Protein AF-A0A0G0IJ28-F1 (afdb_monomer_lite)

Structure (mmCIF, N/CA/C/O backbone):
data_AF-A0A0G0IJ28-F1
#
_entry.id   AF-A0A0G0IJ28-F1
#
loop_
_atom_site.group_PDB
_atom_site.id
_atom_site.type_symbol
_atom_site.label_atom_id
_atom_site.label_alt_id
_atom_site.label_comp_id
_atom_site.label_asym_id
_atom_site.label_entity_id
_atom_site.label_seq_id
_atom_site.pdbx_PDB_ins_code
_atom_site.Cartn_x
_atom_site.Cartn_y
_atom_site.Cartn_z
_atom_site.occupancy
_atom_site.B_iso_or_equiv
_atom_site.auth_seq_id
_atom_site.auth_comp_id
_atom_site.auth_asym_id
_atom_site.auth_atom_id
_atom_site.pdbx_PDB_model_num
ATOM 1 N N . MET A 1 1 ? 26.968 8.256 -12.797 1.00 42.00 1 MET A N 1
ATOM 2 C CA . MET A 1 1 ? 26.186 7.180 -12.140 1.00 42.00 1 MET A CA 1
ATOM 3 C C . MET A 1 1 ? 26.861 5.868 -12.487 1.00 42.00 1 MET A C 1
ATOM 5 O O . MET A 1 1 ? 27.286 5.747 -13.625 1.00 42.00 1 MET A O 1
ATOM 9 N N . ALA A 1 2 ? 26.999 4.928 -11.550 1.00 48.97 2 ALA A N 1
ATOM 10 C CA . ALA A 1 2 ? 27.449 3.584 -11.913 1.00 48.97 2 ALA A CA 1
ATOM 11 C C . ALA A 1 2 ? 26.440 2.980 -12.904 1.00 48.97 2 ALA A C 1
ATOM 13 O O . ALA A 1 2 ? 25.233 3.047 -12.646 1.00 48.97 2 ALA A O 1
ATOM 14 N N . LEU A 1 3 ? 26.926 2.461 -14.034 1.00 60.59 3 LEU A N 1
ATOM 15 C CA . LEU A 1 3 ? 26.100 1.714 -14.980 1.00 60.59 3 LEU A CA 1
ATOM 16 C C . LEU A 1 3 ? 25.483 0.520 -14.246 1.00 60.59 3 LEU A C 1
ATOM 18 O O . LEU A 1 3 ? 26.135 -0.127 -13.424 1.00 60.59 3 LEU A O 1
ATOM 22 N N . LYS A 1 4 ? 24.199 0.266 -14.492 1.00 85.31 4 LYS A N 1
ATOM 23 C CA . LYS A 1 4 ? 23.537 -0.932 -13.969 1.00 85.31 4 LYS A CA 1
ATOM 24 C C . LYS A 1 4 ? 23.921 -2.092 -14.870 1.00 85.31 4 LYS A C 1
ATOM 26 O O . LYS A 1 4 ? 23.782 -1.959 -16.077 1.00 85.31 4 LYS A O 1
ATOM 31 N N . THR A 1 5 ? 24.347 -3.209 -14.299 1.00 88.94 5 THR A N 1
ATOM 32 C CA . THR A 1 5 ? 24.741 -4.377 -15.090 1.00 88.94 5 THR A CA 1
ATOM 33 C C . THR A 1 5 ? 23.614 -5.407 -15.129 1.00 88.94 5 THR A C 1
ATOM 35 O O . THR A 1 5 ? 23.070 -5.763 -14.080 1.00 88.94 5 THR A O 1
ATOM 38 N N . ILE A 1 6 ? 23.262 -5.874 -16.328 1.00 90.56 6 ILE A N 1
ATOM 39 C CA . ILE A 1 6 ? 22.474 -7.091 -16.551 1.00 90.56 6 ILE A CA 1
ATOM 40 C C . ILE A 1 6 ? 23.412 -8.145 -17.128 1.00 90.56 6 ILE A C 1
ATOM 42 O O . ILE A 1 6 ? 24.113 -7.885 -18.103 1.00 90.56 6 ILE A O 1
ATOM 46 N N . TYR A 1 7 ? 23.399 -9.334 -16.541 1.00 89.19 7 TYR A N 1
ATOM 47 C CA . TYR A 1 7 ? 24.137 -10.475 -17.062 1.00 89.19 7 TYR A CA 1
ATOM 48 C C . TYR A 1 7 ? 23.231 -11.306 -17.965 1.00 89.19 7 TYR A C 1
ATOM 50 O O . TYR A 1 7 ? 22.047 -11.466 -17.674 1.00 89.19 7 TYR A O 1
ATOM 58 N N . VAL A 1 8 ? 23.769 -11.804 -19.067 1.00 87.62 8 VAL A N 1
ATOM 59 C CA . VAL A 1 8 ? 23.027 -12.573 -20.065 1.00 87.62 8 VAL A CA 1
ATOM 60 C C . VAL A 1 8 ? 23.712 -13.920 -20.207 1.00 87.62 8 VAL A C 1
ATOM 62 O O . VAL A 1 8 ? 24.860 -13.969 -20.644 1.00 87.62 8 VAL A O 1
ATOM 65 N N . PHE A 1 9 ? 23.016 -14.983 -19.817 1.00 82.62 9 PHE A N 1
ATOM 66 C CA . PHE A 1 9 ? 23.394 -16.342 -20.185 1.00 82.62 9 PHE A CA 1
ATOM 67 C C . PHE A 1 9 ? 22.660 -16.704 -21.466 1.00 82.62 9 PHE A C 1
ATOM 69 O O . PHE A 1 9 ? 21.524 -16.277 -21.694 1.00 82.62 9 PHE A O 1
ATOM 76 N N . GLY A 1 10 ? 23.357 -17.421 -22.328 1.00 72.88 10 GLY A N 1
ATOM 77 C CA . GLY A 1 10 ? 22.813 -17.907 -23.577 1.00 72.88 10 GLY A CA 1
ATOM 78 C C . GLY A 1 10 ? 23.929 -18.394 -24.481 1.00 72.88 10 GLY A C 1
ATOM 79 O O . GLY A 1 10 ? 25.006 -17.799 -24.538 1.00 72.88 10 GLY A O 1
ATOM 80 N N . ASN A 1 11 ? 23.657 -19.462 -25.208 1.00 73.44 11 ASN A N 1
ATOM 81 C CA . ASN A 1 11 ? 24.581 -20.064 -26.146 1.00 73.44 11 ASN A CA 1
ATOM 82 C C . ASN A 1 11 ? 24.128 -19.782 -27.586 1.00 73.44 11 ASN A C 1
ATOM 84 O O . ASN A 1 11 ? 23.070 -20.242 -28.018 1.00 73.44 11 ASN A O 1
ATOM 88 N N . SER A 1 12 ? 24.935 -19.038 -28.352 1.00 74.00 12 SER A N 1
ATOM 89 C CA . SER A 1 12 ? 24.649 -18.735 -29.763 1.00 74.00 12 SER A CA 1
ATOM 90 C C . SER A 1 12 ? 24.535 -19.982 -30.639 1.00 74.00 12 SER A C 1
ATOM 92 O O . SER A 1 12 ? 23.817 -19.950 -31.640 1.00 74.00 12 SER A O 1
ATOM 94 N N . ASP A 1 13 ? 25.206 -21.062 -30.245 1.00 71.44 13 ASP A N 1
ATOM 95 C CA . ASP A 1 13 ? 25.362 -22.283 -31.032 1.00 71.44 13 ASP A CA 1
ATOM 96 C C . ASP A 1 13 ? 24.240 -23.298 -30.754 1.00 71.44 13 ASP A C 1
ATOM 98 O O . ASP A 1 13 ? 24.067 -24.263 -31.500 1.00 71.44 13 ASP A O 1
ATOM 102 N N . LEU A 1 14 ? 23.435 -23.071 -29.709 1.00 73.94 14 LEU A N 1
ATOM 103 C CA . LEU A 1 14 ? 22.278 -23.894 -29.364 1.00 73.94 14 LEU A CA 1
ATOM 104 C C . LEU A 1 14 ? 20.987 -23.144 -29.675 1.00 73.94 14 LEU A C 1
ATOM 106 O O . LEU A 1 14 ? 20.652 -22.160 -29.025 1.00 73.94 14 LEU A O 1
ATOM 110 N N . GLU A 1 15 ? 20.201 -23.643 -30.630 1.00 71.44 15 GLU A N 1
ATOM 111 C CA . GLU A 1 15 ? 18.958 -22.982 -31.052 1.00 71.44 15 GLU A CA 1
ATOM 112 C C . GLU A 1 15 ? 18.015 -22.703 -29.870 1.00 71.44 15 GLU A C 1
ATOM 114 O O . GLU A 1 15 ? 17.499 -21.589 -29.744 1.00 71.44 15 GLU A O 1
ATOM 119 N N . ILE A 1 16 ? 17.900 -23.672 -28.957 1.00 74.19 16 ILE A N 1
ATOM 120 C CA . ILE A 1 16 ? 17.076 -23.595 -27.746 1.00 74.19 16 ILE A CA 1
ATOM 121 C C . ILE A 1 16 ? 17.511 -22.501 -26.763 1.00 74.19 16 ILE A C 1
ATOM 123 O O . ILE A 1 16 ? 16.652 -22.024 -26.032 1.00 74.19 16 ILE A O 1
ATOM 127 N N . ASP A 1 17 ? 18.783 -22.088 -26.775 1.00 77.06 17 ASP A N 1
ATOM 128 C CA . ASP A 1 17 ? 19.388 -21.150 -25.814 1.00 77.06 17 ASP A CA 1
ATOM 129 C C . ASP A 1 17 ? 19.983 -19.883 -26.479 1.00 77.06 17 ASP A C 1
ATOM 131 O O . ASP A 1 17 ? 20.529 -18.983 -25.846 1.00 77.06 17 ASP A O 1
ATOM 135 N N . SER A 1 18 ? 19.823 -19.760 -27.795 1.00 82.44 18 SER A N 1
ATOM 136 C CA . SER A 1 18 ? 20.362 -18.646 -28.584 1.00 82.44 18 SER A CA 1
ATOM 137 C C . SER A 1 18 ? 19.581 -17.337 -28.430 1.00 82.44 18 SER A C 1
ATOM 139 O O . SER A 1 18 ? 20.061 -16.269 -28.822 1.00 82.44 18 SER A O 1
ATOM 141 N N . LEU A 1 19 ? 18.356 -17.389 -27.895 1.00 83.94 19 LEU A N 1
ATOM 142 C CA . LEU A 1 19 ? 17.432 -16.255 -27.892 1.00 83.94 19 LEU A CA 1
ATOM 143 C C . LEU A 1 19 ? 17.903 -15.060 -27.035 1.00 83.94 19 LEU A C 1
ATOM 145 O O . LEU A 1 19 ? 17.846 -13.947 -27.562 1.00 83.94 19 LEU A O 1
ATOM 149 N N . PRO A 1 20 ? 18.403 -15.227 -25.789 1.00 85.19 20 PRO A N 1
ATOM 150 C CA . PRO A 1 20 ? 18.999 -14.135 -25.011 1.00 85.19 20 PRO A CA 1
ATOM 151 C C . PRO A 1 20 ? 20.119 -13.388 -25.751 1.00 85.19 20 PRO A C 1
ATOM 153 O O . PRO A 1 20 ? 20.202 -12.161 -25.673 1.00 85.19 20 PRO A O 1
ATOM 156 N N . ILE A 1 21 ? 20.950 -14.115 -26.506 1.00 86.38 21 ILE A N 1
ATOM 157 C CA . ILE A 1 21 ? 22.059 -13.549 -27.285 1.00 86.38 21 ILE A CA 1
ATOM 158 C C . ILE A 1 21 ? 21.541 -12.827 -28.534 1.00 86.38 21 ILE A C 1
ATOM 160 O O . ILE A 1 21 ? 21.983 -11.717 -28.826 1.00 86.38 21 ILE A O 1
ATOM 164 N N . LYS A 1 22 ? 20.557 -13.402 -29.238 1.00 86.44 22 LYS A N 1
ATOM 165 C CA . LYS A 1 22 ? 19.960 -12.811 -30.451 1.00 86.44 22 LYS A CA 1
ATOM 166 C C . LYS A 1 22 ? 19.312 -11.450 -30.198 1.00 86.44 22 LYS A C 1
ATOM 168 O O . LYS A 1 22 ? 19.507 -10.533 -30.987 1.00 86.44 22 LYS A O 1
ATOM 173 N N . ILE A 1 23 ? 18.593 -11.287 -29.086 1.00 87.31 23 ILE A N 1
ATOM 174 C CA . ILE A 1 23 ? 17.909 -10.022 -28.746 1.00 87.31 23 ILE A CA 1
ATOM 175 C C . ILE A 1 23 ? 18.836 -8.959 -28.142 1.00 87.31 23 ILE A C 1
ATOM 177 O O . ILE A 1 23 ? 18.430 -7.808 -27.952 1.00 87.31 23 ILE A O 1
ATOM 181 N N . LEU A 1 24 ? 20.068 -9.335 -27.796 1.00 88.31 24 LEU A N 1
ATOM 182 C CA . LEU A 1 24 ? 21.008 -8.486 -27.075 1.00 88.31 24 LEU A CA 1
ATOM 183 C C . LEU A 1 24 ? 21.348 -7.169 -27.795 1.00 88.31 24 LEU A C 1
ATOM 185 O O . LEU A 1 24 ? 21.373 -6.136 -27.118 1.00 88.31 24 LEU A O 1
ATOM 189 N N . PRO A 1 25 ? 21.580 -7.135 -29.126 1.00 88.88 25 PRO A N 1
ATOM 190 C CA . PRO A 1 25 ? 21.842 -5.885 -29.837 1.00 88.88 25 PRO A CA 1
ATOM 191 C C . PRO A 1 25 ? 20.692 -4.886 -29.675 1.00 88.88 25 PRO A C 1
ATOM 193 O O . PRO A 1 25 ? 20.922 -3.722 -29.347 1.00 88.88 25 PRO A O 1
ATOM 196 N N . ASN A 1 26 ? 19.449 -5.356 -29.805 1.00 88.44 26 ASN A N 1
ATOM 197 C CA . ASN A 1 26 ? 18.254 -4.531 -29.658 1.00 88.44 26 ASN A CA 1
ATOM 198 C C . ASN A 1 26 ? 18.087 -4.023 -28.221 1.00 88.44 26 ASN A C 1
ATOM 200 O O . ASN A 1 26 ? 17.770 -2.851 -28.022 1.00 88.44 26 ASN A O 1
ATOM 204 N N . LEU A 1 27 ? 18.340 -4.867 -27.215 1.00 87.31 27 LEU A N 1
ATOM 205 C CA . LEU A 1 27 ? 18.304 -4.450 -25.809 1.00 87.31 27 LEU A CA 1
ATOM 206 C C . LEU A 1 27 ? 19.359 -3.378 -25.501 1.00 87.31 27 LEU A C 1
ATOM 208 O O . LEU A 1 27 ? 19.044 -2.399 -24.828 1.00 87.31 27 LEU A O 1
ATOM 212 N N . ARG A 1 28 ? 20.577 -3.511 -26.040 1.00 89.94 28 ARG A N 1
ATOM 213 C CA . ARG A 1 28 ? 21.637 -2.495 -25.905 1.00 89.94 28 ARG A CA 1
ATOM 214 C C . ARG A 1 28 ? 21.254 -1.165 -26.554 1.00 89.94 28 ARG A C 1
ATOM 216 O O . ARG A 1 28 ? 21.589 -0.115 -26.019 1.00 89.94 28 ARG A O 1
ATOM 223 N N . THR A 1 29 ? 20.537 -1.194 -27.680 1.00 86.19 29 THR A N 1
ATOM 224 C CA . THR A 1 29 ? 20.003 0.027 -28.309 1.00 86.19 29 THR A CA 1
ATOM 225 C C . THR A 1 29 ? 18.904 0.675 -27.464 1.00 86.19 29 THR A C 1
ATOM 227 O O . THR A 1 29 ? 18.875 1.896 -27.337 1.00 86.19 29 THR A O 1
ATOM 230 N N . LEU A 1 30 ? 18.003 -0.124 -26.883 1.00 84.69 30 LEU A N 1
ATOM 231 C CA . LEU A 1 30 ? 16.873 0.374 -26.090 1.00 84.69 30 LEU A CA 1
ATOM 232 C C . LEU A 1 30 ? 17.284 0.915 -24.713 1.00 84.69 30 LEU A C 1
ATOM 234 O O . LEU A 1 30 ? 16.625 1.817 -24.202 1.00 84.69 30 LEU A O 1
ATOM 238 N N . PHE A 1 31 ? 18.351 0.376 -24.122 1.00 86.12 31 PHE A N 1
ATOM 239 C CA . PHE A 1 31 ? 18.789 0.687 -22.762 1.00 86.12 31 PHE A CA 1
ATOM 240 C C . PHE A 1 31 ? 20.272 1.072 -22.726 1.00 86.12 31 PHE A C 1
ATOM 242 O O . PHE A 1 31 ? 21.118 0.312 -22.252 1.00 86.12 31 PHE A O 1
ATOM 249 N N . SER A 1 32 ? 20.595 2.268 -23.218 1.00 84.44 32 SER A N 1
ATOM 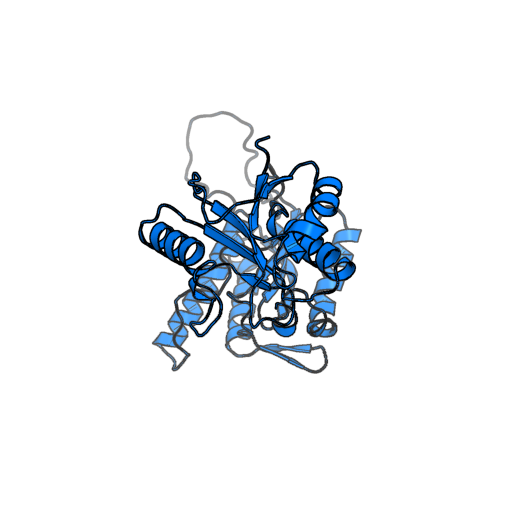250 C CA . SER A 1 32 ? 21.976 2.770 -23.293 1.00 84.44 32 SER A CA 1
ATOM 251 C C . SER A 1 32 ? 22.618 3.032 -21.923 1.00 84.44 32 SER A C 1
ATOM 253 O O . SER A 1 32 ? 23.838 3.139 -21.810 1.00 84.44 32 SER A O 1
ATOM 255 N N . GLU A 1 33 ? 21.812 3.114 -20.864 1.00 84.69 33 GLU A N 1
ATOM 256 C CA . GLU A 1 33 ? 22.242 3.282 -19.477 1.00 84.69 33 GLU A CA 1
ATOM 257 C C . GLU A 1 33 ? 22.491 1.960 -18.724 1.00 84.69 33 GLU A C 1
ATOM 259 O O . GLU A 1 33 ? 22.879 1.981 -17.547 1.00 84.69 33 GLU A O 1
ATOM 264 N N . ILE A 1 34 ? 22.234 0.818 -19.371 1.00 88.62 34 ILE A N 1
ATOM 265 C CA . ILE A 1 34 ? 22.440 -0.525 -18.824 1.00 88.62 34 ILE A CA 1
ATOM 266 C C . ILE A 1 34 ? 23.610 -1.189 -19.550 1.00 88.62 34 ILE A C 1
ATOM 268 O O . ILE A 1 34 ? 23.652 -1.281 -20.773 1.00 88.62 34 ILE A O 1
ATOM 272 N N . ASP A 1 35 ? 24.549 -1.698 -18.766 1.00 90.56 35 ASP A N 1
ATOM 273 C CA . ASP A 1 35 ? 25.656 -2.513 -19.242 1.00 90.56 35 ASP A CA 1
ATOM 274 C C . ASP A 1 35 ? 25.212 -3.982 -19.322 1.00 90.56 35 ASP A C 1
ATOM 276 O O . ASP A 1 35 ? 24.952 -4.613 -18.295 1.00 90.56 35 ASP A O 1
ATOM 280 N N . PHE A 1 36 ? 25.083 -4.527 -20.533 1.00 90.00 36 PHE A N 1
ATOM 281 C CA . PHE A 1 36 ? 24.752 -5.941 -20.722 1.00 90.00 36 PHE A CA 1
ATOM 282 C C . PHE A 1 36 ? 26.012 -6.775 -20.948 1.00 90.00 36 PHE A C 1
ATOM 284 O O . PHE A 1 36 ? 26.642 -6.677 -22.011 1.00 90.00 36 PHE A O 1
ATOM 291 N N . LYS A 1 37 ? 26.321 -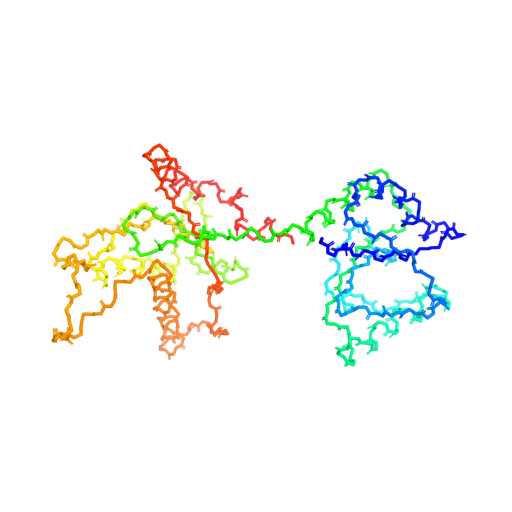7.648 -19.987 1.00 88.62 37 LYS A N 1
ATOM 292 C CA . LYS A 1 37 ? 27.464 -8.565 -20.035 1.00 88.62 37 LYS A CA 1
ATOM 293 C C . LYS A 1 37 ? 27.002 -9.976 -20.361 1.00 88.62 37 LYS A C 1
ATOM 295 O O . LYS A 1 37 ? 26.214 -10.545 -19.613 1.00 88.62 37 LYS A O 1
ATOM 300 N N . VAL A 1 38 ? 27.499 -10.527 -21.462 1.00 85.06 38 VAL A N 1
ATOM 301 C CA . VAL A 1 38 ? 27.342 -11.958 -21.746 1.00 85.06 38 VAL A CA 1
ATOM 302 C C . VAL A 1 38 ? 28.268 -12.714 -20.804 1.00 85.06 38 VAL A C 1
ATOM 304 O O . VAL A 1 38 ? 29.405 -12.284 -20.612 1.00 85.06 38 VAL A O 1
ATOM 307 N N . LEU A 1 39 ? 27.768 -13.777 -20.183 1.00 75.94 39 LEU A N 1
ATOM 308 C CA . LEU A 1 39 ? 28.575 -14.667 -19.359 1.00 75.94 39 LEU A CA 1
ATOM 309 C C . LEU A 1 39 ? 28.705 -16.014 -20.049 1.00 75.94 39 LEU A C 1
ATOM 311 O O . LEU A 1 39 ? 27.697 -16.632 -20.390 1.00 75.94 39 LEU A O 1
ATOM 315 N N . ASP A 1 40 ? 29.945 -16.468 -20.186 1.00 67.50 40 ASP A N 1
ATOM 316 C CA . ASP A 1 40 ? 30.235 -17.866 -20.457 1.00 67.50 40 ASP A CA 1
ATOM 317 C C . ASP A 1 40 ? 30.246 -18.622 -19.113 1.00 67.50 40 ASP A C 1
ATOM 319 O O . ASP A 1 40 ? 30.977 -18.227 -18.197 1.00 67.50 40 ASP A O 1
ATOM 323 N N . PRO A 1 41 ? 29.442 -19.690 -18.946 1.00 58.91 41 PRO A N 1
ATOM 324 C CA . PRO A 1 41 ? 29.483 -20.550 -17.762 1.00 58.91 41 PRO A CA 1
ATOM 325 C C . PRO A 1 41 ? 30.877 -21.105 -17.429 1.00 58.91 41 PRO A C 1
ATOM 327 O O . PRO A 1 41 ? 31.118 -21.458 -16.275 1.00 58.91 41 PRO A O 1
ATOM 330 N N . ASN A 1 42 ? 31.774 -21.184 -18.417 1.00 58.84 42 ASN A N 1
ATOM 331 C CA . ASN A 1 42 ? 33.125 -21.724 -18.282 1.00 58.84 42 ASN A CA 1
ATOM 332 C C . ASN A 1 42 ? 34.177 -20.672 -17.892 1.00 58.84 42 ASN A C 1
ATOM 334 O O . ASN A 1 42 ? 35.330 -21.031 -17.648 1.00 58.84 42 ASN A O 1
ATOM 338 N N . GLU A 1 43 ? 33.818 -19.388 -17.834 1.00 63.47 43 GLU A N 1
ATOM 339 C CA . GLU A 1 43 ? 34.726 -18.329 -17.394 1.00 63.47 43 GLU A CA 1
ATOM 340 C C . GLU A 1 43 ? 34.614 -18.088 -15.882 1.00 63.47 43 GLU A C 1
ATOM 342 O O . GLU A 1 43 ? 33.530 -18.111 -15.297 1.00 63.47 43 GLU A O 1
ATOM 347 N N . GLU A 1 44 ? 35.742 -17.809 -15.222 1.00 62.84 44 GLU A N 1
ATOM 348 C CA . GLU A 1 44 ? 35.724 -17.298 -13.851 1.00 62.84 44 GLU A CA 1
ATOM 349 C C . GLU A 1 44 ? 35.349 -15.812 -13.854 1.00 62.84 44 GLU A C 1
ATOM 351 O O . GLU A 1 44 ? 35.995 -14.989 -14.503 1.00 62.84 44 GLU A O 1
ATOM 356 N N . TRP A 1 45 ? 34.318 -15.445 -13.090 1.00 70.94 45 TRP A N 1
ATOM 357 C CA . TRP A 1 45 ? 33.860 -14.060 -12.992 1.00 70.94 45 TRP A CA 1
ATOM 358 C C . TRP A 1 45 ? 33.484 -13.664 -11.562 1.00 70.94 45 TRP A C 1
ATOM 360 O O . TRP A 1 45 ? 33.024 -14.469 -10.748 1.00 70.94 45 TRP A O 1
ATOM 370 N N . ASP A 1 46 ? 33.649 -12.374 -11.264 1.00 72.62 46 ASP A N 1
ATOM 371 C CA . ASP A 1 46 ? 33.293 -11.799 -9.969 1.00 72.62 46 ASP A CA 1
ATOM 372 C C . ASP A 1 46 ? 31.777 -11.615 -9.841 1.00 72.62 46 ASP A C 1
ATOM 374 O O . ASP A 1 46 ? 31.167 -10.733 -10.459 1.00 72.62 46 ASP A O 1
ATOM 378 N N . VAL A 1 47 ? 31.158 -12.431 -8.987 1.00 72.88 47 VAL A N 1
ATOM 379 C CA . VAL A 1 47 ? 29.712 -12.386 -8.753 1.00 72.88 47 VAL A CA 1
ATOM 380 C C . VAL A 1 47 ? 29.342 -11.199 -7.851 1.00 72.88 47 VAL A C 1
ATOM 382 O O . VAL A 1 47 ? 29.745 -11.153 -6.682 1.00 72.88 47 VAL A O 1
ATOM 385 N N . PRO A 1 48 ? 28.528 -10.235 -8.322 1.00 81.94 48 PRO A N 1
ATOM 386 C CA . PRO A 1 48 ? 28.092 -9.117 -7.501 1.00 81.94 48 PRO A CA 1
ATOM 387 C C . PRO A 1 48 ? 27.108 -9.565 -6.415 1.00 81.94 48 PRO A C 1
ATOM 389 O O . PRO A 1 48 ? 26.358 -10.529 -6.556 1.00 81.94 48 PRO A O 1
ATOM 392 N N . LYS A 1 49 ? 27.014 -8.776 -5.337 1.00 80.44 49 LYS A N 1
ATOM 393 C CA . LYS A 1 49 ? 26.053 -9.027 -4.241 1.00 80.44 49 LYS A CA 1
ATOM 394 C C . LYS A 1 49 ? 24.589 -9.022 -4.700 1.00 80.44 49 LYS A C 1
ATOM 396 O O . LYS A 1 49 ? 23.758 -9.658 -4.053 1.00 80.44 49 LYS A O 1
ATOM 401 N N . ASN A 1 50 ? 24.272 -8.266 -5.753 1.00 83.75 50 ASN A N 1
ATOM 402 C CA . ASN A 1 50 ? 22.957 -8.230 -6.387 1.00 83.75 50 ASN A CA 1
ATOM 403 C C . ASN A 1 50 ? 23.127 -8.618 -7.852 1.00 83.75 50 ASN A C 1
ATOM 405 O O . ASN A 1 50 ? 23.780 -7.886 -8.593 1.00 83.75 50 ASN A O 1
ATOM 409 N N . LEU A 1 51 ? 22.530 -9.733 -8.250 1.00 85.69 51 LEU A N 1
ATOM 410 C CA . LEU A 1 51 ? 22.648 -10.269 -9.596 1.00 85.69 51 LEU A CA 1
ATOM 411 C C . LEU A 1 51 ? 21.301 -10.155 -10.317 1.00 85.69 51 LEU A C 1
ATOM 413 O O . LEU A 1 51 ? 20.274 -10.578 -9.787 1.00 85.69 51 LEU A O 1
ATOM 417 N N . LEU A 1 52 ? 21.302 -9.569 -11.513 1.00 88.50 52 LEU A N 1
ATOM 418 C CA . LEU A 1 52 ? 20.162 -9.579 -12.424 1.00 88.50 52 LEU A CA 1
ATOM 419 C C . LEU A 1 52 ? 20.590 -10.275 -13.708 1.00 88.50 52 LEU A C 1
ATOM 421 O O . LEU A 1 52 ? 21.563 -9.861 -14.335 1.00 88.50 52 LEU A O 1
ATOM 425 N N . VAL A 1 53 ? 19.853 -11.318 -14.059 1.00 88.50 53 VAL A N 1
ATOM 426 C CA . VAL A 1 53 ? 20.191 -12.242 -15.130 1.00 88.50 53 VAL A CA 1
ATOM 427 C C . VAL A 1 53 ? 19.061 -12.307 -16.150 1.00 88.50 53 VAL A C 1
ATOM 429 O O . VAL A 1 53 ? 17.893 -12.289 -15.764 1.00 88.50 53 VAL A O 1
ATOM 432 N N . ILE A 1 54 ? 19.400 -12.407 -17.429 1.00 88.56 54 ILE A N 1
ATOM 433 C CA . ILE A 1 54 ? 18.519 -12.892 -18.493 1.00 88.56 54 ILE A CA 1
ATOM 434 C C . ILE A 1 54 ? 19.043 -14.264 -18.896 1.00 88.56 54 ILE A C 1
ATOM 436 O O . ILE A 1 54 ? 20.235 -14.394 -19.162 1.00 88.56 54 ILE A O 1
ATOM 440 N N . ASP A 1 55 ? 18.169 -15.262 -18.892 1.00 85.44 55 ASP A N 1
ATOM 441 C CA . ASP A 1 55 ? 18.549 -16.647 -19.158 1.00 85.44 55 ASP A CA 1
ATOM 442 C C . ASP A 1 55 ? 17.391 -17.409 -19.805 1.00 85.44 55 ASP A C 1
ATOM 444 O O . ASP A 1 55 ? 16.218 -17.077 -19.581 1.00 85.44 55 ASP A O 1
ATOM 448 N N . THR A 1 56 ? 17.706 -18.429 -20.594 1.00 83.50 56 THR A N 1
ATOM 449 C CA . THR A 1 56 ? 16.700 -19.358 -21.104 1.00 83.50 56 THR A CA 1
ATOM 450 C C . THR A 1 56 ? 16.329 -20.346 -20.005 1.00 83.50 56 THR A C 1
ATOM 452 O O . THR A 1 56 ? 17.178 -20.922 -19.338 1.00 83.50 56 THR A O 1
ATOM 455 N N . VAL A 1 57 ? 15.033 -20.579 -19.800 1.00 81.44 57 VAL A N 1
ATOM 456 C CA . VAL A 1 57 ? 14.549 -21.498 -18.766 1.00 81.44 57 VAL A CA 1
ATOM 457 C C . VAL A 1 57 ? 13.649 -22.550 -19.393 1.00 81.44 57 VAL A C 1
ATOM 459 O O . VAL A 1 57 ? 12.625 -22.242 -20.005 1.00 81.44 57 VAL A O 1
ATOM 462 N N . LEU A 1 58 ? 14.017 -23.817 -19.218 1.00 78.25 58 LEU A N 1
ATOM 463 C CA . LEU A 1 58 ? 13.204 -24.948 -19.654 1.00 78.25 58 LEU A CA 1
ATOM 464 C C . LEU A 1 58 ? 11.987 -25.134 -18.733 1.00 78.25 58 LEU A C 1
ATOM 466 O O . LEU A 1 58 ? 12.042 -24.886 -17.529 1.00 78.25 58 LEU A O 1
ATOM 470 N N . GLY A 1 59 ? 10.866 -25.580 -19.302 1.00 73.94 59 GLY A N 1
ATOM 471 C CA . GLY A 1 59 ? 9.640 -25.875 -18.546 1.00 73.94 59 GLY A CA 1
ATOM 472 C C . GLY A 1 59 ? 8.742 -24.669 -18.243 1.00 73.94 59 GLY A C 1
ATOM 473 O O . GLY A 1 59 ? 7.708 -24.829 -17.595 1.00 73.94 59 GLY A O 1
ATOM 474 N N . ILE A 1 60 ? 9.082 -23.472 -18.730 1.00 77.00 60 ILE A N 1
ATOM 475 C CA . ILE A 1 60 ? 8.177 -22.314 -18.732 1.00 77.00 60 ILE A CA 1
ATOM 476 C C . ILE A 1 60 ? 7.594 -22.084 -20.133 1.00 77.00 60 ILE A C 1
ATOM 478 O O . ILE A 1 60 ? 8.204 -22.433 -21.137 1.00 77.00 60 ILE A O 1
ATOM 482 N N . HIS A 1 61 ? 6.396 -21.493 -20.206 1.00 80.19 61 HIS A N 1
ATOM 483 C CA . HIS A 1 61 ? 5.692 -21.197 -21.473 1.00 80.19 61 HIS A CA 1
ATOM 484 C C . HIS A 1 61 ? 5.541 -19.694 -21.754 1.00 80.19 61 HIS A C 1
ATOM 486 O O . HIS A 1 61 ? 4.965 -19.283 -22.758 1.00 80.19 61 HIS A O 1
ATOM 492 N N . LYS A 1 62 ? 6.008 -18.854 -20.831 1.00 82.19 62 LYS A N 1
ATOM 493 C CA . LYS A 1 62 ? 5.956 -17.391 -20.897 1.00 82.19 62 LYS A CA 1
ATOM 494 C C . LYS A 1 62 ? 7.151 -16.830 -20.145 1.00 82.19 62 LYS A C 1
ATOM 496 O O . LYS A 1 62 ? 7.683 -17.523 -19.283 1.00 82.19 62 LYS A O 1
ATOM 501 N N . ILE A 1 63 ? 7.511 -15.578 -20.407 1.00 82.06 63 ILE A N 1
ATOM 502 C CA . ILE A 1 63 ? 8.571 -14.907 -19.653 1.00 82.06 63 ILE A CA 1
ATOM 503 C C . ILE A 1 63 ? 8.149 -14.750 -18.189 1.00 82.06 63 ILE A C 1
ATOM 505 O O . ILE A 1 63 ? 7.042 -14.289 -17.887 1.00 82.06 63 ILE A O 1
ATOM 509 N N . ILE A 1 64 ? 9.030 -15.152 -17.274 1.00 81.25 64 ILE A N 1
ATOM 510 C CA . ILE A 1 64 ? 8.807 -15.092 -15.825 1.00 81.25 64 ILE A CA 1
ATOM 511 C C . ILE A 1 64 ? 10.013 -14.425 -15.170 1.00 81.25 64 ILE A C 1
ATOM 513 O O . ILE A 1 64 ? 11.156 -14.734 -15.489 1.00 81.25 64 ILE A O 1
ATOM 517 N N . VAL A 1 65 ? 9.755 -13.514 -14.228 1.00 84.94 65 VAL A N 1
ATOM 518 C CA . VAL A 1 65 ? 10.798 -12.938 -13.373 1.00 84.94 65 VAL A CA 1
ATOM 519 C C . VAL A 1 65 ? 10.849 -13.730 -12.071 1.00 84.94 65 VAL A C 1
ATOM 521 O O . VAL A 1 65 ? 9.899 -13.715 -11.288 1.00 84.94 65 VAL A O 1
ATOM 524 N N . PHE A 1 66 ? 11.956 -14.423 -11.839 1.00 81.56 66 PHE A N 1
ATOM 525 C CA . PHE A 1 66 ? 12.217 -15.166 -10.614 1.00 81.56 66 PHE A CA 1
ATOM 526 C C . PHE A 1 66 ? 13.007 -14.299 -9.640 1.00 81.56 66 PHE A C 1
ATOM 528 O O . PHE A 1 66 ? 14.034 -13.745 -10.008 1.00 81.56 66 PHE A O 1
ATOM 535 N N . ASP A 1 67 ? 12.552 -14.217 -8.390 1.00 82.00 67 ASP A N 1
ATOM 536 C CA . ASP A 1 67 ? 13.229 -13.473 -7.311 1.00 82.00 67 ASP A CA 1
ATOM 537 C C . ASP A 1 67 ? 14.079 -14.366 -6.390 1.00 82.00 67 ASP A C 1
ATOM 539 O O . ASP A 1 67 ? 14.643 -13.894 -5.404 1.00 82.00 67 ASP A O 1
ATOM 543 N N . ASP A 1 68 ? 14.093 -15.676 -6.646 1.00 74.44 68 ASP A N 1
ATOM 544 C CA . ASP A 1 68 ? 14.816 -16.662 -5.845 1.00 74.44 68 ASP A CA 1
ATOM 545 C C . ASP A 1 68 ? 15.146 -17.891 -6.702 1.00 74.44 68 ASP A C 1
ATOM 547 O O . ASP A 1 68 ? 14.276 -18.424 -7.397 1.00 74.44 68 ASP A O 1
ATOM 551 N N . LEU A 1 69 ? 16.382 -18.380 -6.588 1.00 68.31 69 LEU A N 1
ATOM 552 C CA . LEU A 1 69 ? 16.843 -19.631 -7.189 1.00 68.31 69 LEU A CA 1
ATOM 553 C C . LEU A 1 69 ? 16.040 -20.835 -6.692 1.00 68.31 69 LEU A C 1
ATOM 555 O O . LEU A 1 69 ? 15.887 -21.804 -7.425 1.00 68.31 69 LEU A O 1
ATOM 559 N N . LYS A 1 70 ? 15.475 -20.799 -5.479 1.00 64.31 70 LYS A N 1
ATOM 560 C CA . LYS A 1 70 ? 14.661 -21.901 -4.931 1.00 64.31 70 LYS A CA 1
ATOM 561 C C . LYS A 1 70 ? 13.372 -22.179 -5.709 1.00 64.31 70 LYS A C 1
ATOM 563 O O . LYS A 1 70 ? 12.818 -23.261 -5.554 1.00 64.31 70 LYS A O 1
ATOM 568 N N . LYS A 1 71 ? 12.895 -21.222 -6.515 1.00 61.09 71 LYS A N 1
ATOM 569 C CA . LYS A 1 71 ? 11.677 -21.358 -7.335 1.00 61.09 71 LYS A CA 1
ATOM 570 C C . LYS A 1 71 ? 11.902 -22.131 -8.642 1.00 61.09 71 LYS A C 1
ATOM 572 O O . LYS A 1 71 ? 10.928 -22.466 -9.306 1.00 61.09 71 LYS A O 1
ATOM 577 N N . PHE A 1 72 ? 13.152 -22.440 -8.984 1.00 61.38 72 PHE A N 1
ATOM 578 C CA . PHE A 1 72 ? 13.489 -23.464 -9.975 1.00 61.38 72 PHE A CA 1
ATOM 579 C C . PHE A 1 72 ? 13.262 -24.843 -9.330 1.00 61.38 72 PHE A C 1
ATOM 581 O O . PHE A 1 72 ? 13.992 -25.226 -8.410 1.00 61.38 72 PHE A O 1
ATOM 588 N N . LEU A 1 73 ? 12.214 -25.557 -9.748 1.00 52.25 73 LEU A N 1
ATOM 589 C CA . LEU A 1 73 ? 11.972 -26.952 -9.352 1.00 52.25 73 LEU A CA 1
ATOM 590 C C . LEU A 1 73 ? 13.079 -27.886 -9.904 1.00 52.25 73 LEU A C 1
ATOM 592 O O . LEU A 1 73 ? 13.696 -27.544 -10.912 1.00 52.25 73 LEU A O 1
ATOM 596 N N . PRO A 1 74 ? 13.342 -29.053 -9.277 1.00 53.97 74 PRO A N 1
ATOM 597 C CA . PRO A 1 74 ? 14.414 -29.963 -9.687 1.00 53.97 74 PRO A CA 1
ATOM 598 C C . PRO A 1 74 ? 13.965 -31.081 -10.669 1.00 53.97 74 PRO A C 1
ATOM 600 O O . PRO A 1 74 ? 13.024 -31.806 -10.360 1.00 53.97 74 PRO A O 1
ATOM 603 N N . ALA A 1 75 ? 14.756 -31.261 -11.749 1.00 41.44 75 ALA A N 1
ATOM 604 C CA . ALA A 1 75 ? 15.014 -32.464 -12.594 1.00 41.44 75 ALA A CA 1
ATOM 605 C C . ALA A 1 75 ? 13.957 -32.959 -13.633 1.00 41.44 75 ALA A C 1
ATOM 607 O O . ALA A 1 75 ? 12.772 -32.703 -13.425 1.00 41.44 75 ALA A O 1
ATOM 608 N N . PRO A 1 76 ? 14.320 -33.747 -14.695 1.00 49.66 76 PRO A N 1
ATOM 609 C CA . PRO A 1 76 ? 15.647 -34.156 -15.218 1.00 49.66 76 PRO A CA 1
ATOM 610 C C . PRO A 1 76 ? 15.899 -33.878 -16.739 1.00 49.66 76 PRO A C 1
ATOM 612 O O . PRO A 1 76 ? 14.961 -33.770 -17.521 1.00 49.66 76 PRO A O 1
ATOM 615 N N . HIS A 1 77 ? 17.187 -33.888 -17.140 1.00 42.62 77 HIS A N 1
ATOM 616 C CA . HIS A 1 77 ? 17.770 -33.794 -18.508 1.00 42.62 77 HIS A CA 1
ATOM 617 C C . HIS A 1 77 ? 17.601 -32.412 -19.182 1.00 42.62 77 HIS A C 1
ATOM 619 O O . HIS A 1 77 ? 16.491 -31.929 -19.333 1.00 42.62 77 HIS A O 1
ATOM 625 N N . VAL A 1 78 ? 18.666 -31.674 -19.524 1.00 33.94 78 VAL A N 1
ATOM 626 C CA . VAL A 1 78 ? 19.596 -31.917 -20.644 1.00 33.94 78 VAL A CA 1
ATOM 627 C C . VAL A 1 78 ? 20.952 -31.232 -20.359 1.00 33.94 78 VAL A C 1
ATOM 629 O O . VAL A 1 78 ? 20.965 -30.104 -19.893 1.00 33.94 78 VAL A O 1
ATOM 632 N N . SER A 1 79 ? 22.061 -31.909 -20.704 1.00 36.91 79 SER A N 1
ATOM 633 C CA . SER A 1 79 ? 23.454 -31.410 -20.796 1.00 36.91 79 SER A CA 1
ATOM 634 C C . SER A 1 79 ? 24.240 -31.128 -19.494 1.00 36.91 79 SER A C 1
ATOM 636 O O . SER A 1 79 ? 23.756 -30.483 -18.573 1.00 36.91 79 SER A O 1
ATOM 638 N N . MET A 1 80 ? 25.509 -31.575 -19.442 1.00 33.31 80 MET A N 1
ATOM 639 C CA . MET A 1 80 ? 26.477 -31.229 -18.378 1.00 33.31 80 MET A CA 1
ATOM 640 C C . MET A 1 80 ? 26.894 -29.743 -18.388 1.00 33.31 80 MET A C 1
ATOM 642 O O . MET A 1 80 ? 27.615 -29.325 -17.494 1.00 33.31 80 MET A O 1
ATOM 646 N N . HIS A 1 81 ? 26.431 -28.940 -19.354 1.00 46.84 81 HIS A N 1
ATOM 647 C CA . HIS A 1 81 ? 26.866 -27.550 -19.536 1.00 46.84 81 HIS A CA 1
ATOM 648 C C . HIS A 1 81 ? 26.090 -26.506 -18.696 1.00 46.84 81 HIS A C 1
ATOM 650 O O . HIS A 1 81 ? 26.660 -25.471 -18.365 1.00 46.84 81 HIS A O 1
ATOM 656 N N . ASP A 1 82 ? 24.849 -26.787 -18.266 1.00 52.16 82 ASP A N 1
ATOM 657 C CA . ASP A 1 82 ? 23.995 -25.812 -17.543 1.00 52.16 82 ASP A CA 1
ATOM 658 C C . ASP A 1 82 ? 23.995 -26.001 -16.009 1.00 52.16 82 ASP A C 1
ATOM 660 O O . ASP A 1 82 ? 23.476 -25.177 -15.247 1.00 52.16 82 ASP A O 1
ATOM 664 N N . PHE A 1 83 ? 24.575 -27.102 -15.517 1.00 52.78 83 PHE A N 1
ATOM 665 C CA . PHE A 1 83 ? 24.525 -27.477 -14.100 1.00 52.78 83 PHE A CA 1
ATOM 666 C C . PHE A 1 83 ? 25.450 -26.617 -13.226 1.00 52.78 83 PHE A C 1
ATOM 668 O O . PHE A 1 83 ? 25.088 -26.258 -12.100 1.00 52.78 83 PHE A O 1
ATOM 675 N N . ASP A 1 84 ? 26.617 -26.244 -13.752 1.00 57.66 84 ASP A N 1
ATOM 676 C CA . ASP A 1 84 ? 27.697 -25.663 -12.953 1.00 57.66 84 ASP A CA 1
ATOM 677 C C . ASP A 1 84 ? 27.425 -24.207 -12.566 1.00 57.66 84 ASP A C 1
ATOM 679 O O . ASP A 1 84 ? 27.580 -23.843 -11.396 1.00 57.66 84 ASP A O 1
ATOM 683 N N . ALA A 1 85 ? 26.907 -23.385 -13.485 1.00 63.06 85 ALA A N 1
ATOM 684 C CA . ALA A 1 85 ? 26.552 -21.996 -13.185 1.00 63.06 85 ALA A CA 1
ATOM 685 C C . ALA A 1 85 ? 25.432 -21.916 -12.134 1.00 63.06 85 ALA A C 1
ATOM 687 O O . ALA A 1 85 ? 25.531 -21.179 -11.147 1.00 63.06 85 ALA A O 1
ATOM 688 N N . TYR A 1 86 ? 24.382 -22.726 -12.286 1.00 70.50 86 TYR A N 1
ATOM 689 C CA . TYR A 1 86 ? 23.263 -22.748 -11.349 1.00 70.50 86 TYR A CA 1
ATOM 690 C C . TYR A 1 86 ? 23.665 -23.280 -9.962 1.00 70.50 86 TYR A C 1
ATOM 692 O O . TYR A 1 86 ? 23.299 -22.696 -8.931 1.00 70.50 86 TYR A O 1
ATOM 700 N N . ALA A 1 87 ? 24.440 -24.369 -9.915 1.00 67.94 87 ALA A N 1
ATOM 701 C CA . ALA A 1 87 ? 24.953 -24.939 -8.672 1.00 67.94 87 ALA A CA 1
ATOM 702 C C . ALA A 1 87 ? 25.896 -23.965 -7.946 1.00 67.94 87 ALA A C 1
ATOM 704 O O . ALA A 1 87 ? 25.775 -23.788 -6.728 1.00 67.94 87 ALA A O 1
ATOM 705 N N . ASN A 1 88 ? 26.766 -23.272 -8.685 1.00 71.94 88 ASN A N 1
ATOM 706 C CA . ASN A 1 88 ? 27.665 -22.255 -8.147 1.00 71.94 88 ASN A CA 1
ATOM 707 C C . ASN A 1 88 ? 26.887 -21.053 -7.580 1.00 71.94 88 ASN A C 1
ATOM 709 O O . ASN A 1 88 ? 27.089 -20.663 -6.428 1.00 71.94 88 ASN A O 1
ATOM 713 N N . LEU A 1 89 ? 25.893 -20.523 -8.302 1.00 75.56 89 LEU A N 1
ATOM 714 C CA . LEU A 1 89 ? 25.045 -19.432 -7.801 1.00 75.56 89 LEU A CA 1
ATOM 715 C C . LEU A 1 89 ? 24.267 -19.831 -6.534 1.00 75.56 89 LEU A C 1
ATOM 717 O O . LEU A 1 89 ? 24.199 -19.057 -5.572 1.00 75.56 89 LEU A O 1
ATOM 721 N N . ARG A 1 90 ? 23.733 -21.060 -6.482 1.00 75.19 90 ARG A N 1
ATOM 722 C CA . ARG A 1 90 ? 23.103 -21.635 -5.277 1.00 75.19 90 ARG A CA 1
ATOM 723 C C . ARG A 1 90 ? 24.093 -21.716 -4.111 1.00 75.19 90 ARG A C 1
ATOM 725 O O . ARG A 1 90 ? 23.727 -21.403 -2.975 1.00 75.19 90 ARG A O 1
ATOM 732 N N . TYR A 1 91 ? 25.328 -22.139 -4.371 1.00 76.88 91 TYR A N 1
ATOM 733 C CA . TYR A 1 91 ? 26.390 -22.218 -3.371 1.00 76.88 91 TYR A CA 1
ATOM 734 C C . TYR A 1 91 ? 26.762 -20.827 -2.830 1.00 76.88 91 TYR A C 1
ATOM 736 O O . TYR A 1 91 ? 26.760 -20.615 -1.616 1.00 76.88 91 TYR A O 1
ATOM 744 N N . LEU A 1 92 ? 26.953 -19.837 -3.704 1.00 77.06 92 LEU A N 1
ATOM 745 C CA . LEU A 1 92 ? 27.247 -18.452 -3.323 1.00 77.06 92 LEU A CA 1
ATOM 746 C C . LEU A 1 92 ? 26.114 -17.792 -2.528 1.00 77.06 92 LEU A C 1
ATOM 748 O O . LEU A 1 92 ? 26.381 -17.012 -1.608 1.00 77.06 92 LEU A O 1
ATOM 752 N N . GLN A 1 93 ? 24.856 -18.120 -2.841 1.00 79.44 93 GLN A N 1
ATOM 753 C CA . GLN A 1 93 ? 23.698 -17.666 -2.069 1.00 79.44 93 GLN A CA 1
ATOM 754 C C . GLN A 1 93 ? 23.703 -18.270 -0.656 1.00 79.44 93 GLN A C 1
ATOM 756 O O . GLN A 1 93 ? 23.464 -17.554 0.316 1.00 79.44 93 GLN A O 1
ATOM 761 N N . LYS A 1 94 ? 24.039 -19.564 -0.513 1.00 80.38 94 LYS A N 1
ATOM 762 C CA . LYS A 1 94 ? 24.196 -20.220 0.801 1.00 80.38 94 LYS A CA 1
ATOM 763 C C . LYS A 1 94 ? 25.336 -19.617 1.625 1.00 80.38 94 LYS A C 1
ATOM 765 O O . LYS A 1 94 ? 25.187 -19.475 2.833 1.00 80.38 94 LYS A O 1
ATOM 770 N N . LEU A 1 95 ? 26.439 -19.230 0.982 1.00 79.62 95 LEU A N 1
ATOM 771 C CA . LEU A 1 95 ? 27.564 -18.548 1.631 1.00 79.62 95 LEU A CA 1
ATOM 772 C C . LEU A 1 95 ? 27.292 -17.064 1.951 1.00 79.62 95 LEU A C 1
ATOM 774 O O . LEU A 1 95 ? 28.149 -16.396 2.526 1.00 79.62 95 LEU A O 1
ATOM 778 N N . GLY A 1 96 ? 26.139 -16.510 1.554 1.00 79.50 96 GLY A N 1
ATOM 779 C CA . GLY A 1 96 ? 25.791 -15.101 1.769 1.00 79.50 96 GLY A CA 1
ATOM 780 C C . GLY A 1 96 ? 26.580 -14.102 0.910 1.00 79.50 96 GLY A C 1
ATOM 781 O O . GLY A 1 96 ? 26.453 -12.889 1.107 1.00 79.50 96 GLY A O 1
ATOM 782 N N . LYS A 1 97 ? 27.379 -14.590 -0.051 1.00 79.19 97 LYS A N 1
ATOM 783 C CA . LYS A 1 97 ? 28.118 -13.758 -1.017 1.00 79.19 97 LYS A CA 1
ATOM 784 C C . LYS A 1 97 ? 27.175 -13.144 -2.058 1.00 79.19 97 LYS A C 1
ATOM 786 O O . LYS A 1 97 ? 27.348 -11.985 -2.429 1.00 79.19 97 LYS A O 1
ATOM 791 N N . LEU A 1 98 ? 26.125 -13.877 -2.431 1.00 80.88 98 LEU A N 1
ATOM 792 C CA . LEU A 1 98 ? 25.022 -13.408 -3.270 1.00 80.88 98 LEU A CA 1
ATOM 793 C C . LEU A 1 98 ? 23.794 -13.112 -2.393 1.00 80.88 98 LEU A C 1
ATOM 795 O O . LEU A 1 98 ? 23.184 -14.027 -1.844 1.00 80.88 98 LEU A O 1
ATOM 799 N N . LYS A 1 99 ? 23.436 -11.831 -2.233 1.00 81.81 99 LYS A N 1
ATOM 800 C CA . LYS A 1 99 ? 22.326 -11.402 -1.361 1.00 81.81 99 LYS A CA 1
ATOM 801 C C . LYS A 1 99 ? 20.981 -11.439 -2.068 1.00 81.81 99 LYS A C 1
ATOM 803 O O . LYS A 1 99 ? 20.009 -11.919 -1.497 1.00 81.81 99 LYS A O 1
ATOM 808 N N . ASN A 1 100 ? 20.932 -10.902 -3.283 1.00 83.06 100 ASN A N 1
ATOM 809 C CA . ASN A 1 100 ? 19.717 -10.831 -4.083 1.00 83.06 100 ASN A CA 1
ATOM 810 C C . ASN A 1 100 ? 20.011 -11.333 -5.490 1.00 83.06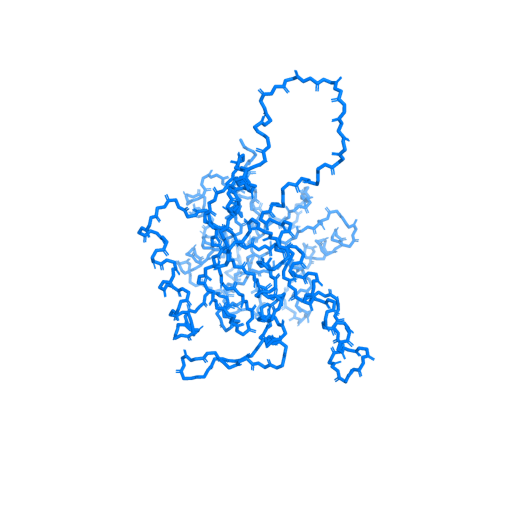 100 ASN A C 1
ATOM 812 O O . ASN A 1 100 ? 21.012 -10.941 -6.089 1.00 83.06 100 ASN A O 1
ATOM 816 N N . ILE A 1 101 ? 19.106 -12.141 -6.027 1.00 84.88 101 ILE A N 1
ATOM 817 C CA . ILE A 1 101 ? 19.155 -12.593 -7.410 1.00 84.88 101 ILE A CA 1
ATOM 818 C C . ILE A 1 101 ? 17.787 -12.402 -8.051 1.00 84.88 101 ILE A C 1
ATOM 820 O O . ILE A 1 101 ? 16.760 -12.696 -7.441 1.00 84.88 101 ILE A O 1
ATOM 824 N N . LYS A 1 102 ? 17.783 -11.878 -9.272 1.00 88.12 102 LYS A N 1
ATOM 825 C CA . LYS A 1 102 ? 16.615 -11.843 -10.144 1.00 88.12 102 LYS A CA 1
ATOM 826 C C . LYS A 1 102 ? 16.975 -12.471 -11.479 1.00 88.12 102 LYS A C 1
ATOM 828 O O . LYS A 1 102 ? 18.021 -12.145 -12.030 1.00 88.12 102 LYS A O 1
ATOM 833 N N . ILE A 1 103 ? 16.111 -13.332 -11.998 1.00 87.38 103 ILE A N 1
ATOM 834 C CA . ILE A 1 103 ? 16.297 -13.985 -13.297 1.00 87.38 103 ILE A CA 1
ATOM 835 C C . ILE A 1 103 ? 15.075 -13.680 -14.154 1.00 87.38 103 ILE A C 1
ATOM 837 O O . ILE A 1 103 ? 13.953 -13.979 -13.753 1.00 87.38 103 ILE A O 1
ATOM 841 N N . ILE A 1 104 ? 15.279 -13.063 -15.311 1.00 88.62 104 ILE A N 1
ATOM 842 C CA . ILE A 1 104 ? 14.280 -12.932 -16.368 1.00 88.62 104 ILE A CA 1
ATOM 843 C C . ILE A 1 104 ? 14.400 -14.196 -17.217 1.00 88.62 104 ILE A C 1
ATOM 845 O O . ILE A 1 104 ? 15.270 -14.284 -18.078 1.00 88.62 104 ILE A O 1
ATOM 849 N N . GLY A 1 105 ? 13.560 -15.186 -16.923 1.00 86.44 105 GLY A N 1
ATOM 850 C CA . GLY A 1 105 ? 13.565 -16.462 -17.624 1.00 86.44 105 GLY A CA 1
ATOM 851 C C . GLY A 1 105 ? 12.794 -16.382 -18.933 1.00 86.44 105 GLY A C 1
ATOM 852 O O . GLY A 1 105 ? 11.618 -16.001 -18.929 1.00 86.44 105 GLY A O 1
ATOM 853 N N . ILE A 1 106 ? 13.442 -16.755 -20.033 1.00 88.06 106 ILE A N 1
ATOM 854 C CA . ILE A 1 106 ? 12.859 -16.803 -21.372 1.00 88.06 106 ILE A CA 1
ATOM 855 C C . ILE A 1 106 ? 12.546 -18.265 -21.725 1.00 88.06 106 ILE A C 1
ATOM 857 O O . ILE A 1 106 ? 13.426 -19.111 -21.603 1.00 88.06 106 ILE A O 1
ATOM 861 N N . PRO A 1 107 ? 11.316 -18.607 -22.142 1.00 84.12 107 PRO A N 1
ATOM 862 C CA . PRO A 1 107 ? 11.028 -19.956 -22.618 1.00 84.12 107 PRO A CA 1
ATOM 863 C C . PRO A 1 107 ? 11.792 -20.259 -23.922 1.00 84.12 107 PRO A C 1
ATOM 865 O O . PRO A 1 107 ? 11.995 -19.346 -24.730 1.00 84.12 107 PRO A O 1
ATOM 868 N N . PRO A 1 108 ? 12.170 -21.524 -24.176 1.00 82.06 108 PRO A N 1
ATOM 869 C CA . PRO A 1 108 ? 12.791 -21.905 -25.441 1.00 82.06 108 PRO A CA 1
ATOM 870 C C . PRO A 1 108 ? 11.836 -21.634 -26.613 1.00 82.06 108 PRO A C 1
ATOM 872 O O . PRO A 1 108 ? 10.613 -21.720 -26.467 1.00 82.06 108 PRO A O 1
ATOM 875 N N . ASN A 1 109 ? 12.392 -21.322 -27.788 1.00 81.94 109 ASN A N 1
ATOM 876 C CA . ASN A 1 109 ? 11.644 -21.067 -29.030 1.00 81.94 109 ASN A CA 1
ATOM 877 C C . ASN A 1 109 ? 10.599 -19.931 -28.940 1.00 81.94 109 ASN A C 1
ATOM 879 O O . ASN A 1 109 ? 9.603 -19.929 -29.667 1.00 81.94 109 ASN A O 1
ATOM 883 N N . PHE A 1 110 ? 10.790 -18.955 -28.046 1.00 84.00 110 PHE A N 1
ATOM 884 C CA . PHE A 1 110 ? 9.874 -17.820 -27.923 1.00 84.00 110 PHE A CA 1
ATOM 885 C C . PHE A 1 110 ? 10.042 -16.817 -29.081 1.00 84.00 110 PHE A C 1
ATOM 887 O O . PHE A 1 110 ? 11.171 -16.549 -29.494 1.00 84.00 110 PHE A O 1
ATOM 894 N N . PRO A 1 111 ? 8.963 -16.190 -29.591 1.00 87.69 111 PRO A N 1
ATOM 895 C CA . PRO A 1 111 ? 9.083 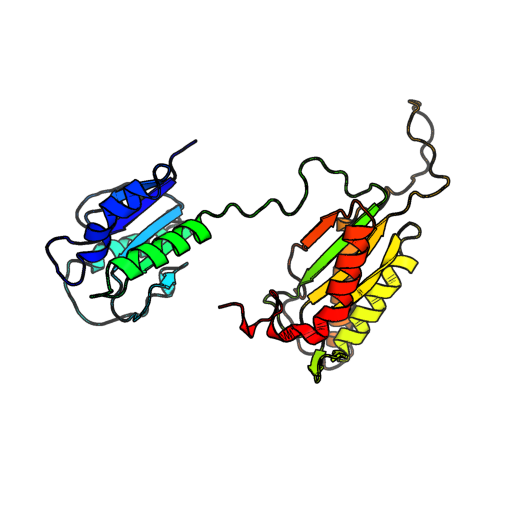-15.226 -30.684 1.00 87.69 111 PRO A CA 1
ATOM 896 C C . PRO A 1 111 ? 9.905 -13.994 -30.286 1.00 87.69 111 PRO A C 1
ATOM 898 O O . PRO A 1 111 ? 9.555 -13.288 -29.338 1.00 87.69 111 PRO A O 1
ATOM 901 N N . GLU A 1 112 ? 10.944 -13.683 -31.061 1.00 84.69 112 GLU A N 1
ATOM 902 C CA . GLU A 1 112 ? 11.935 -12.638 -30.761 1.00 84.69 112 GLU A CA 1
ATOM 903 C C . GLU A 1 112 ? 11.309 -11.264 -30.477 1.00 84.69 112 GLU A C 1
ATOM 905 O O . GLU A 1 112 ? 11.583 -10.637 -29.455 1.00 84.69 112 GLU A O 1
ATOM 910 N N . LYS A 1 113 ? 10.380 -10.823 -31.333 1.00 81.94 113 LYS A N 1
ATOM 911 C CA . LYS A 1 113 ? 9.688 -9.535 -31.174 1.00 81.94 113 LYS A CA 1
ATOM 912 C C . LYS A 1 113 ? 8.874 -9.461 -29.876 1.00 81.94 113 LYS A C 1
ATOM 914 O O . LYS A 1 113 ? 8.807 -8.408 -29.244 1.00 81.94 113 LYS A O 1
ATOM 919 N N . LEU A 1 114 ? 8.249 -10.570 -29.470 1.00 83.62 114 LEU A N 1
ATOM 920 C CA . LEU A 1 114 ? 7.506 -10.640 -28.208 1.00 83.62 114 LEU A CA 1
ATOM 921 C C . LEU A 1 114 ? 8.456 -10.706 -27.012 1.00 83.62 114 LEU A C 1
ATOM 923 O O . LEU A 1 114 ? 8.169 -10.079 -25.990 1.00 83.62 114 LEU A O 1
ATOM 927 N N . ALA A 1 115 ? 9.574 -11.423 -27.153 1.00 85.50 115 ALA A N 1
ATOM 928 C CA . ALA A 1 115 ? 10.623 -11.494 -26.146 1.00 85.50 115 ALA A CA 1
ATOM 929 C C . ALA A 1 115 ? 11.165 -10.097 -25.843 1.00 85.50 115 ALA A C 1
ATOM 931 O O . ALA A 1 115 ? 11.126 -9.663 -24.694 1.00 85.50 115 ALA A O 1
ATOM 932 N N . LEU A 1 116 ? 11.567 -9.357 -26.880 1.00 84.88 116 LEU A N 1
ATOM 933 C CA . LEU A 1 116 ? 12.123 -8.014 -26.750 1.00 84.88 116 LEU A CA 1
ATOM 934 C C . LEU A 1 116 ? 11.173 -7.073 -25.997 1.00 84.88 116 LEU A C 1
ATOM 936 O O . LEU A 1 116 ? 11.597 -6.403 -25.054 1.00 84.88 116 LEU A O 1
ATOM 940 N N . ASN A 1 117 ? 9.885 -7.066 -26.355 1.00 81.06 117 ASN A N 1
ATOM 941 C CA . ASN A 1 117 ? 8.880 -6.225 -25.698 1.00 81.06 117 ASN A CA 1
ATOM 942 C C . ASN A 1 117 ? 8.688 -6.602 -24.219 1.00 81.06 117 ASN A C 1
ATOM 944 O O . ASN A 1 117 ? 8.769 -5.745 -23.341 1.00 81.06 117 ASN A O 1
ATOM 948 N N . GLN A 1 118 ? 8.473 -7.888 -23.923 1.00 87.81 118 GLN A N 1
ATOM 949 C CA . GLN A 1 118 ? 8.205 -8.345 -22.555 1.00 87.81 118 GLN A CA 1
ATOM 950 C C . GLN A 1 118 ? 9.428 -8.219 -21.638 1.00 87.81 118 GLN A C 1
ATOM 952 O O . GLN A 1 118 ? 9.284 -7.898 -20.457 1.00 87.81 118 GLN A O 1
ATOM 957 N N . ILE A 1 119 ? 10.632 -8.438 -22.169 1.00 89.44 119 ILE A N 1
ATOM 958 C CA . ILE A 1 119 ? 11.884 -8.251 -21.431 1.00 89.44 119 ILE A CA 1
ATOM 959 C C . ILE A 1 119 ? 12.116 -6.768 -21.172 1.00 89.44 119 ILE A C 1
ATOM 961 O O . ILE A 1 119 ? 12.437 -6.405 -20.045 1.00 89.44 119 ILE A O 1
ATOM 965 N N . SER A 1 120 ? 11.873 -5.901 -22.157 1.00 87.69 120 SER A N 1
ATOM 966 C CA . SER A 1 120 ? 11.955 -4.451 -21.961 1.00 87.69 120 SER A CA 1
ATOM 967 C C . SER A 1 120 ? 11.002 -3.983 -20.857 1.00 87.69 120 SER A C 1
ATOM 969 O O . SER A 1 120 ? 11.400 -3.229 -19.968 1.00 87.69 120 SER A O 1
ATOM 971 N N . ASP A 1 121 ? 9.767 -4.491 -20.832 1.00 82.19 121 ASP A N 1
ATOM 972 C CA . ASP A 1 121 ? 8.813 -4.216 -19.754 1.00 82.19 121 ASP A CA 1
ATOM 973 C C . ASP A 1 121 ? 9.295 -4.734 -18.392 1.00 82.19 121 ASP A C 1
ATOM 975 O O . ASP A 1 121 ? 9.133 -4.057 -17.371 1.00 82.19 121 ASP A O 1
ATOM 979 N N . ALA A 1 122 ? 9.887 -5.930 -18.350 1.00 85.31 122 ALA A N 1
ATOM 980 C CA . ALA A 1 122 ? 10.440 -6.510 -17.131 1.00 85.31 122 ALA A CA 1
ATOM 981 C C . ALA A 1 122 ? 11.620 -5.683 -16.598 1.00 85.31 122 ALA A C 1
ATOM 983 O O . ALA A 1 122 ? 11.624 -5.327 -15.418 1.00 85.31 122 ALA A O 1
ATOM 984 N N . ILE A 1 123 ? 12.567 -5.308 -17.462 1.00 87.12 123 ILE A N 1
ATOM 985 C CA . ILE A 1 123 ? 13.708 -4.438 -17.147 1.00 87.12 123 ILE A CA 1
ATOM 986 C C . ILE A 1 123 ? 13.205 -3.099 -16.603 1.00 87.12 123 ILE A C 1
ATOM 988 O O . ILE A 1 123 ? 13.611 -2.680 -15.515 1.00 87.12 123 ILE A O 1
ATOM 992 N N . ASN A 1 124 ? 12.249 -2.470 -17.294 1.00 84.19 124 ASN A N 1
ATOM 993 C CA . ASN A 1 124 ? 11.630 -1.225 -16.854 1.00 84.19 124 ASN A CA 1
ATOM 994 C C . ASN A 1 124 ? 10.983 -1.365 -15.474 1.00 84.19 124 ASN A C 1
ATOM 996 O O . ASN A 1 124 ? 11.187 -0.507 -14.620 1.00 84.19 124 ASN A O 1
ATOM 1000 N N . LYS A 1 125 ? 10.245 -2.449 -15.204 1.00 82.56 125 LYS A N 1
ATOM 1001 C CA . LYS A 1 125 ? 9.642 -2.707 -13.884 1.00 82.56 125 LYS A CA 1
ATOM 1002 C C . LYS A 1 125 ? 10.687 -2.928 -12.792 1.00 82.56 125 LYS A C 1
ATOM 1004 O O . LYS A 1 125 ? 10.519 -2.398 -11.696 1.00 82.56 125 LYS A O 1
ATOM 1009 N N . ILE A 1 126 ? 11.751 -3.679 -13.079 1.00 84.00 126 ILE A N 1
ATOM 1010 C CA . ILE A 1 126 ? 12.826 -3.986 -12.125 1.00 84.00 126 ILE A CA 1
ATOM 1011 C C . ILE A 1 126 ? 13.605 -2.719 -11.763 1.00 84.00 126 ILE A C 1
ATOM 1013 O O . ILE A 1 126 ? 13.926 -2.495 -10.595 1.00 84.00 126 ILE A O 1
ATOM 1017 N N . PHE A 1 127 ? 13.883 -1.871 -12.752 1.00 80.12 127 PHE A N 1
ATOM 1018 C CA . PHE A 1 127 ? 14.657 -0.650 -12.565 1.00 80.12 127 PHE A CA 1
ATOM 1019 C C . PHE A 1 127 ? 13.835 0.602 -12.302 1.00 80.12 127 PHE A C 1
ATOM 1021 O O . PHE A 1 127 ? 14.435 1.645 -12.002 1.00 80.12 127 PHE A O 1
ATOM 1028 N N . LYS A 1 128 ? 12.499 0.509 -12.340 1.00 73.38 128 LYS A N 1
ATOM 1029 C CA . LYS A 1 128 ? 11.598 1.572 -11.902 1.00 73.38 128 LYS A CA 1
ATOM 1030 C C . LYS A 1 128 ? 11.988 1.943 -10.480 1.00 73.38 128 LYS A C 1
ATOM 1032 O O . LYS A 1 128 ? 11.748 1.195 -9.532 1.00 73.38 128 LYS A O 1
ATOM 1037 N N . LYS A 1 129 ? 12.609 3.116 -10.315 1.00 54.50 129 LYS A N 1
ATOM 1038 C CA . LYS A 1 129 ? 12.839 3.682 -8.986 1.00 54.50 129 LYS A CA 1
ATOM 1039 C C . LYS A 1 129 ? 11.485 3.701 -8.289 1.00 54.50 129 LYS A C 1
ATOM 1041 O O . LYS A 1 129 ? 10.530 4.270 -8.821 1.00 54.50 129 LYS A O 1
ATOM 1046 N N . ARG A 1 130 ? 11.400 3.083 -7.106 1.00 45.72 130 ARG A N 1
ATOM 1047 C CA . ARG A 1 130 ? 10.262 3.288 -6.209 1.00 45.72 130 ARG A CA 1
ATOM 1048 C C . ARG A 1 130 ? 10.125 4.800 -6.078 1.00 45.72 130 ARG A C 1
ATOM 1050 O O . ARG A 1 130 ? 11.058 5.444 -5.595 1.00 45.72 130 ARG A O 1
ATOM 1057 N N . LYS A 1 131 ? 9.033 5.378 -6.593 1.00 45.06 131 LYS A N 1
ATOM 1058 C CA . LYS A 1 131 ? 8.775 6.805 -6.390 1.00 45.06 131 LYS A CA 1
ATOM 1059 C C . LYS A 1 131 ? 8.882 7.026 -4.884 1.00 45.06 131 LYS A C 1
ATOM 1061 O O . LYS A 1 131 ? 8.289 6.262 -4.117 1.00 45.06 131 LYS A O 1
ATOM 1066 N N . LYS A 1 132 ? 9.682 8.006 -4.454 1.00 47.28 132 LYS A N 1
ATOM 1067 C CA . LYS A 1 132 ? 9.540 8.510 -3.088 1.00 47.28 132 LYS A CA 1
ATOM 1068 C C . LYS A 1 132 ? 8.083 8.955 -3.008 1.00 47.28 132 LYS A C 1
ATOM 1070 O O . LYS A 1 132 ? 7.686 9.848 -3.745 1.00 47.28 132 LYS A O 1
ATOM 1075 N N . MET A 1 133 ? 7.277 8.209 -2.255 1.00 54.91 133 MET A N 1
ATOM 1076 C CA . MET A 1 133 ? 5.836 8.464 -2.162 1.00 54.91 133 MET A CA 1
ATOM 1077 C C . MET A 1 133 ? 5.601 9.834 -1.531 1.00 54.91 133 MET A C 1
ATOM 1079 O O . MET A 1 133 ? 4.692 10.545 -1.931 1.00 54.91 133 MET A O 1
ATOM 1083 N N . ARG A 1 134 ? 6.510 10.223 -0.630 1.00 64.25 134 ARG A N 1
ATOM 1084 C CA . ARG A 1 134 ? 6.521 11.522 0.018 1.00 64.25 134 ARG A CA 1
ATOM 1085 C C . ARG A 1 134 ? 7.327 12.545 -0.759 1.00 64.25 134 ARG A C 1
ATOM 1087 O O . ARG A 1 134 ? 8.421 12.233 -1.246 1.00 64.25 134 ARG A O 1
ATOM 1094 N N . LEU A 1 135 ? 6.793 13.761 -0.816 1.00 63.38 135 LEU A N 1
ATOM 1095 C CA . LEU A 1 135 ? 7.503 14.929 -1.320 1.00 63.38 135 LEU A CA 1
ATOM 1096 C C . LEU A 1 135 ? 8.775 15.124 -0.475 1.00 63.38 135 LEU A C 1
ATOM 1098 O O . LEU A 1 135 ? 8.667 15.232 0.750 1.00 63.38 135 LEU A O 1
ATOM 1102 N N . PRO A 1 136 ? 9.976 15.110 -1.089 1.00 55.53 136 PRO A N 1
ATOM 1103 C CA . PRO A 1 136 ? 11.209 15.424 -0.377 1.00 55.53 136 PRO A CA 1
ATOM 1104 C C . PRO A 1 136 ? 11.088 16.801 0.277 1.00 55.53 136 PRO A C 1
ATOM 1106 O O . PRO A 1 136 ? 10.545 17.716 -0.339 1.00 55.53 136 PRO A O 1
ATOM 1109 N N . ASP A 1 137 ? 11.560 16.917 1.517 1.00 69.38 137 ASP A N 1
ATOM 1110 C CA . ASP A 1 137 ? 11.631 18.179 2.266 1.00 69.38 137 ASP A CA 1
ATOM 1111 C C . ASP A 1 137 ? 10.269 18.849 2.559 1.00 69.38 137 ASP A C 1
ATOM 1113 O O . ASP A 1 137 ? 10.216 20.005 2.977 1.00 69.38 137 ASP A O 1
ATOM 1117 N N . PHE A 1 138 ? 9.154 18.123 2.386 1.00 69.25 138 PHE A N 1
ATOM 1118 C CA . PHE A 1 138 ? 7.828 18.586 2.794 1.00 69.25 138 PHE A CA 1
ATOM 1119 C C . PHE A 1 138 ? 7.554 18.252 4.264 1.00 69.25 138 PHE A C 1
ATOM 1121 O O . PHE A 1 138 ? 7.711 17.108 4.698 1.00 69.25 138 PHE A O 1
ATOM 1128 N N . ASP A 1 139 ? 7.108 19.253 5.018 1.00 72.56 139 ASP A N 1
ATOM 1129 C CA . ASP A 1 139 ? 6.708 19.104 6.413 1.00 72.56 139 ASP A CA 1
ATOM 1130 C C . ASP A 1 139 ? 5.243 18.656 6.509 1.00 72.56 139 ASP A C 1
ATOM 1132 O O . ASP A 1 139 ? 4.311 19.433 6.308 1.00 72.56 139 ASP A O 1
ATOM 1136 N N . TYR A 1 140 ? 5.061 17.379 6.836 1.00 72.94 140 TYR A N 1
ATOM 1137 C CA . TYR A 1 140 ? 3.764 16.715 6.993 1.00 72.94 140 TYR A CA 1
ATOM 1138 C C . TYR A 1 140 ? 3.058 17.019 8.328 1.00 72.94 140 TYR A C 1
ATOM 1140 O O . TYR A 1 140 ? 2.100 16.328 8.682 1.00 72.94 140 TYR A O 1
ATOM 1148 N N . SER A 1 141 ? 3.544 18.006 9.086 1.00 69.19 141 SER A N 1
ATOM 1149 C CA . SER A 1 141 ? 2.825 18.617 10.211 1.00 69.19 141 SER A CA 1
ATOM 1150 C C . SER A 1 141 ? 2.044 19.875 9.813 1.00 69.19 141 SER A C 1
ATOM 1152 O O . SER A 1 141 ? 1.234 20.360 10.602 1.00 69.19 141 SER A O 1
ATOM 1154 N N . LYS A 1 142 ? 2.261 20.400 8.597 1.00 76.50 142 LYS A N 1
ATOM 1155 C CA . LYS A 1 142 ? 1.581 21.606 8.116 1.00 76.50 142 LYS A CA 1
ATOM 1156 C C . LYS A 1 142 ? 0.089 21.381 7.938 1.00 76.50 142 LYS A C 1
ATOM 1158 O O . LYS A 1 142 ? -0.339 20.304 7.509 1.00 76.50 142 LYS A O 1
ATOM 1163 N N . ALA A 1 143 ? -0.675 22.439 8.183 1.00 84.50 143 ALA A N 1
ATOM 1164 C CA . ALA A 1 143 ? -2.086 22.445 7.864 1.00 84.50 143 ALA A CA 1
ATOM 1165 C C . ALA A 1 143 ? -2.320 22.215 6.365 1.00 84.50 143 ALA A C 1
ATOM 1167 O O . ALA A 1 143 ? -1.545 22.668 5.516 1.00 84.50 143 ALA A O 1
ATOM 1168 N N . GLY A 1 144 ? -3.366 21.462 6.045 1.00 89.19 144 GLY A N 1
ATOM 1169 C CA . GLY A 1 144 ? -3.703 21.092 4.679 1.00 89.19 144 GLY A CA 1
ATOM 1170 C C . GLY A 1 144 ? -4.463 19.777 4.574 1.00 89.19 144 GLY A C 1
ATOM 1171 O O . GLY A 1 144 ? -4.761 19.110 5.564 1.00 89.19 144 GLY A O 1
ATOM 1172 N N . TYR A 1 145 ? -4.754 19.407 3.330 1.00 92.25 145 TYR A N 1
ATOM 1173 C CA . TYR A 1 145 ? -5.554 18.245 2.967 1.00 92.25 145 TYR A CA 1
ATOM 1174 C C . TYR A 1 145 ? -4.645 17.122 2.469 1.00 92.25 145 TYR A C 1
ATOM 1176 O O . TYR A 1 145 ? -3.833 17.312 1.558 1.00 92.25 145 TYR A O 1
ATOM 1184 N N . TYR A 1 146 ? -4.798 15.932 3.041 1.00 91.81 146 TYR A N 1
ATOM 1185 C CA . TYR A 1 146 ? -3.966 14.776 2.736 1.00 91.81 146 TYR A CA 1
ATOM 1186 C C . TYR A 1 146 ? -4.837 13.589 2.351 1.00 91.81 146 TYR A C 1
ATOM 1188 O O . TYR A 1 146 ? -5.539 13.020 3.185 1.00 91.81 146 TYR A O 1
ATOM 1196 N N . PHE A 1 147 ? -4.756 13.170 1.092 1.00 93.25 147 PHE A N 1
ATOM 1197 C CA . PHE A 1 147 ? -5.314 11.894 0.672 1.00 93.25 147 PHE A CA 1
ATOM 1198 C C . PHE A 1 147 ? -4.395 10.765 1.127 1.00 93.25 147 PHE A C 1
ATOM 1200 O O . PHE A 1 147 ? -3.193 10.808 0.869 1.00 93.25 147 PHE A O 1
ATOM 1207 N N . VAL A 1 148 ? -4.950 9.742 1.771 1.00 95.25 148 VAL A N 1
ATOM 1208 C CA . VAL A 1 148 ? -4.214 8.566 2.228 1.00 95.25 148 VAL A CA 1
ATOM 1209 C C . VAL A 1 148 ? -4.816 7.273 1.699 1.00 95.25 148 VAL A C 1
ATOM 1211 O O . VAL A 1 148 ? -6.029 7.135 1.565 1.00 95.25 148 VAL A O 1
ATOM 1214 N N . THR A 1 149 ? -3.948 6.296 1.433 1.00 94.50 149 THR A N 1
ATOM 1215 C CA . THR A 1 149 ? -4.341 4.899 1.210 1.00 94.50 149 THR A CA 1
ATOM 1216 C C . THR A 1 149 ? -3.599 3.979 2.167 1.00 94.50 149 THR A C 1
ATOM 1218 O O . THR A 1 149 ? -2.363 3.915 2.163 1.00 94.50 149 THR A O 1
ATOM 1221 N N . ILE A 1 150 ? -4.349 3.252 2.993 1.00 97.62 150 ILE A N 1
ATOM 1222 C CA . ILE A 1 150 ? -3.822 2.345 4.014 1.00 97.62 150 ILE A CA 1
ATOM 1223 C C . ILE A 1 150 ? -4.213 0.909 3.669 1.00 97.62 150 ILE A C 1
ATOM 1225 O O . ILE A 1 150 ? -5.350 0.504 3.883 1.00 97.62 150 ILE A O 1
ATOM 1229 N N . CYS A 1 151 ? -3.257 0.119 3.183 1.00 95.81 151 CYS A N 1
ATOM 1230 C CA . CYS A 1 151 ? -3.523 -1.251 2.745 1.00 95.81 151 CYS A CA 1
ATOM 1231 C C . CYS A 1 151 ? -3.261 -2.293 3.839 1.00 95.81 151 CYS A C 1
ATOM 1233 O O . CYS A 1 151 ? -2.282 -2.212 4.596 1.00 95.81 151 CYS A O 1
ATOM 1235 N N . VAL A 1 152 ? -4.094 -3.331 3.858 1.00 95.88 152 VAL A N 1
ATOM 1236 C CA . VAL A 1 152 ? -3.842 -4.588 4.566 1.00 95.88 152 VAL A CA 1
ATOM 1237 C C . VAL A 1 152 ? -2.617 -5.272 3.956 1.00 95.88 152 VAL A C 1
ATOM 1239 O O . VAL A 1 152 ? -2.344 -5.201 2.751 1.00 95.88 152 VAL A O 1
ATOM 1242 N N . LYS A 1 153 ? -1.833 -5.933 4.804 1.00 92.56 153 LYS A N 1
ATOM 1243 C CA . LYS A 1 153 ? -0.678 -6.726 4.398 1.00 92.56 153 LYS A CA 1
ATOM 1244 C C . LYS A 1 153 ? -1.120 -7.834 3.441 1.00 92.56 153 LYS A C 1
ATOM 1246 O O . LYS A 1 153 ? -2.128 -8.498 3.667 1.00 92.56 153 LYS A O 1
ATOM 1251 N N . ASP A 1 154 ? -0.368 -8.000 2.355 1.00 89.44 154 ASP A N 1
ATOM 1252 C CA . ASP A 1 154 ? -0.675 -8.941 1.269 1.00 89.44 154 ASP A CA 1
ATOM 1253 C C . ASP A 1 154 ? -2.078 -8.733 0.664 1.00 89.44 154 ASP A C 1
ATOM 1255 O O . ASP A 1 154 ? -2.606 -9.623 0.005 1.00 89.44 154 ASP A O 1
ATOM 1259 N N . ARG A 1 155 ? -2.689 -7.557 0.902 1.00 91.94 155 ARG A N 1
ATOM 1260 C CA . ARG A 1 155 ? -3.996 -7.146 0.371 1.00 91.94 155 ARG A CA 1
ATOM 1261 C C . ARG A 1 155 ? -5.128 -8.121 0.679 1.00 91.94 155 ARG A C 1
ATOM 1263 O O . ARG A 1 155 ? -6.105 -8.205 -0.057 1.00 91.94 155 ARG A O 1
ATOM 1270 N N . LYS A 1 156 ? -5.030 -8.831 1.801 1.00 93.25 156 LYS A N 1
ATOM 1271 C CA . LYS A 1 156 ? -6.088 -9.736 2.258 1.00 93.25 156 LYS A CA 1
ATOM 1272 C C . LYS A 1 156 ? -7.383 -8.965 2.519 1.00 93.25 156 LYS A C 1
ATOM 1274 O O . LYS A 1 156 ? -7.362 -7.935 3.190 1.00 93.25 156 LYS A O 1
ATOM 1279 N N . CYS A 1 157 ? -8.505 -9.490 2.032 1.00 96.06 157 CYS A N 1
ATOM 1280 C CA . CYS A 1 157 ? -9.832 -8.912 2.246 1.00 96.06 157 CYS A CA 1
ATOM 1281 C C . CYS A 1 157 ? -10.337 -9.206 3.667 1.00 96.06 157 CYS A C 1
ATOM 1283 O O . CYS A 1 157 ? -11.102 -10.142 3.881 1.00 96.06 157 CYS A O 1
ATOM 1285 N N . LEU A 1 158 ? -9.846 -8.454 4.654 1.00 96.62 158 LEU A N 1
ATOM 1286 C CA . LEU A 1 158 ? -10.151 -8.667 6.072 1.00 96.62 158 LEU A CA 1
ATOM 1287 C C . LEU A 1 158 ? -11.336 -7.839 6.580 1.00 96.62 158 LEU A C 1
ATOM 1289 O O . LEU A 1 158 ? -11.900 -8.185 7.615 1.00 96.62 158 LEU A O 1
ATOM 1293 N N . PHE A 1 159 ? -11.710 -6.757 5.896 1.00 98.12 159 PHE A N 1
ATOM 1294 C CA . PHE A 1 159 ? -12.689 -5.783 6.395 1.00 98.12 159 PHE A CA 1
ATOM 1295 C C . PHE A 1 159 ? -14.117 -6.041 5.903 1.00 98.12 159 PHE A C 1
ATOM 1297 O O . PHE A 1 159 ? -15.070 -5.492 6.452 1.00 98.12 159 PHE A O 1
ATOM 1304 N N . GLY A 1 160 ? -14.293 -6.900 4.902 1.00 96.88 160 GLY A N 1
ATOM 1305 C CA . GLY A 1 160 ? -15.599 -7.187 4.321 1.00 96.88 160 GLY A CA 1
ATOM 1306 C C . GLY A 1 160 ? -15.495 -7.621 2.869 1.00 96.88 160 GLY A C 1
ATOM 1307 O O . GLY A 1 160 ? -14.461 -8.121 2.431 1.00 96.88 160 GLY A O 1
ATOM 1308 N N . GLU A 1 161 ? -16.571 -7.402 2.127 1.00 97.31 161 GLU A N 1
ATOM 1309 C CA . GLU A 1 161 ? -16.677 -7.693 0.698 1.00 97.31 161 GLU A CA 1
ATOM 1310 C C . GLU A 1 161 ? -17.467 -6.588 -0.009 1.00 97.31 161 GLU A C 1
ATOM 1312 O O . GLU A 1 161 ? -18.280 -5.908 0.616 1.00 97.31 161 GLU A O 1
ATOM 1317 N N . VAL A 1 162 ? -17.251 -6.420 -1.312 1.00 95.88 162 VAL A N 1
ATOM 1318 C CA . VAL A 1 162 ? -18.086 -5.547 -2.145 1.00 95.88 162 VAL A CA 1
ATOM 1319 C C . VAL A 1 162 ? -19.141 -6.400 -2.842 1.00 95.88 162 VAL A C 1
ATOM 1321 O O . VAL A 1 162 ? -18.806 -7.394 -3.487 1.00 95.88 162 VAL A O 1
ATOM 1324 N N . LYS A 1 163 ? -20.416 -6.020 -2.720 1.00 92.88 163 LYS A N 1
ATOM 1325 C CA . LYS A 1 163 ? -21.553 -6.682 -3.376 1.00 92.88 163 LYS A CA 1
ATOM 1326 C C . LYS A 1 163 ? -22.477 -5.636 -3.982 1.00 92.88 163 LYS A C 1
ATOM 1328 O O . LYS A 1 163 ? -22.917 -4.738 -3.280 1.00 92.88 163 LYS A O 1
ATOM 1333 N N . GLY A 1 164 ? -22.780 -5.772 -5.274 1.00 88.94 164 GLY A N 1
ATOM 1334 C CA . GLY A 1 164 ? -23.653 -4.828 -5.983 1.00 88.94 164 GLY A CA 1
ATOM 1335 C C . GLY A 1 164 ? -23.085 -3.409 -6.073 1.00 88.94 164 GLY A C 1
ATOM 1336 O O . GLY A 1 164 ? -23.854 -2.464 -6.154 1.00 88.94 164 GLY A O 1
ATOM 1337 N N . GLY A 1 165 ? -21.757 -3.257 -6.018 1.00 89.25 165 GLY A N 1
ATOM 1338 C CA . GLY A 1 165 ? -21.111 -1.943 -6.008 1.00 89.25 165 GLY A CA 1
ATOM 1339 C C . GLY A 1 165 ? -21.089 -1.250 -4.646 1.00 89.25 165 GLY A C 1
ATOM 1340 O O . GLY A 1 165 ? -20.639 -0.117 -4.557 1.00 89.25 165 GLY A O 1
ATOM 1341 N N . GLU A 1 166 ? -21.525 -1.928 -3.585 1.00 93.06 166 GLU A N 1
ATOM 1342 C CA . GLU A 1 166 ? -21.526 -1.400 -2.223 1.00 93.06 166 GLU A CA 1
ATOM 1343 C C . GLU A 1 166 ? -20.604 -2.212 -1.318 1.00 93.06 166 GLU A C 1
ATOM 1345 O O . GLU A 1 166 ? -20.496 -3.438 -1.437 1.00 93.06 166 GLU A O 1
ATOM 1350 N N . ILE A 1 167 ? -19.963 -1.536 -0.365 1.00 96.75 167 ILE A N 1
ATOM 1351 C CA . ILE A 1 167 ? -19.184 -2.204 0.671 1.00 96.75 167 ILE A CA 1
ATOM 1352 C C . ILE A 1 167 ? -20.101 -2.816 1.738 1.00 96.75 167 ILE A C 1
ATOM 1354 O O . ILE A 1 167 ? -20.915 -2.140 2.362 1.00 96.75 167 ILE A O 1
ATOM 1358 N N . ARG A 1 168 ? -19.897 -4.103 2.031 1.00 97.81 168 ARG A N 1
ATOM 1359 C CA . ARG A 1 168 ? -20.479 -4.795 3.186 1.00 97.81 168 ARG A CA 1
ATOM 1360 C C . ARG A 1 168 ? -19.389 -5.111 4.200 1.00 97.81 168 ARG A C 1
ATOM 1362 O O . ARG A 1 168 ? -18.656 -6.092 4.061 1.00 97.81 168 ARG A O 1
ATOM 1369 N N . LEU A 1 169 ? -19.284 -4.272 5.231 1.00 98.31 169 LEU A N 1
ATOM 1370 C CA . LEU A 1 169 ? -18.306 -4.456 6.304 1.00 98.31 169 LEU A CA 1
ATOM 1371 C C . LEU A 1 169 ? -18.665 -5.649 7.194 1.00 98.31 169 LEU A C 1
ATOM 1373 O O . LEU A 1 169 ? -19.796 -5.783 7.672 1.00 98.31 169 LEU A O 1
ATOM 1377 N N . ASN A 1 170 ? -17.667 -6.483 7.479 1.00 97.81 170 ASN A N 1
ATOM 1378 C CA . ASN A 1 170 ? -17.771 -7.518 8.503 1.00 97.81 170 ASN A CA 1
ATOM 1379 C C . ASN A 1 170 ? -17.519 -6.923 9.906 1.00 97.81 170 ASN A C 1
ATOM 1381 O O . ASN A 1 170 ? -17.340 -5.714 10.068 1.00 97.81 170 ASN A O 1
ATOM 1385 N N . GLN A 1 171 ? -17.502 -7.764 10.946 1.00 97.44 171 GLN A N 1
ATOM 1386 C CA . GLN A 1 171 ? -17.244 -7.303 12.318 1.00 97.44 171 GLN A CA 1
ATOM 1387 C C . GLN A 1 171 ? -15.904 -6.567 12.451 1.00 97.44 171 GLN A C 1
ATOM 1389 O O . GLN A 1 171 ? -15.829 -5.552 13.140 1.00 97.44 171 GLN A O 1
ATOM 1394 N N . PHE A 1 172 ? -14.862 -7.029 11.757 1.00 97.88 172 PHE A N 1
ATOM 1395 C CA . PHE A 1 172 ? -13.564 -6.373 11.800 1.00 97.88 172 PHE A CA 1
ATOM 1396 C C . PHE A 1 172 ? -13.563 -5.038 11.052 1.00 97.88 172 PHE A C 1
ATOM 1398 O O . PHE A 1 172 ? -13.082 -4.048 11.595 1.00 97.88 172 PHE A O 1
ATOM 1405 N N . GLY A 1 173 ? -14.179 -4.962 9.872 1.00 98.31 173 GLY A N 1
ATOM 1406 C CA . GLY A 1 173 ? -14.360 -3.704 9.147 1.00 98.31 173 GLY A CA 1
ATOM 1407 C C . GLY A 1 173 ? -15.125 -2.652 9.951 1.00 98.31 173 GLY A C 1
ATOM 1408 O O . GLY A 1 173 ? -14.782 -1.475 9.901 1.00 98.31 173 GLY A O 1
ATOM 1409 N N . LYS A 1 174 ? -16.106 -3.065 10.765 1.00 98.56 174 LYS A N 1
ATOM 1410 C CA . LYS A 1 174 ? -16.819 -2.161 11.685 1.00 98.56 174 LYS A CA 1
ATOM 1411 C C . LYS A 1 174 ? -15.909 -1.600 12.783 1.00 98.56 174 LYS A C 1
ATOM 1413 O O . LYS A 1 174 ? -15.968 -0.405 13.046 1.00 98.56 174 LYS A O 1
ATOM 1418 N N . ILE A 1 175 ? -15.035 -2.426 13.367 1.00 98.19 175 ILE A N 1
ATOM 1419 C CA . ILE A 1 175 ? -14.015 -1.974 14.336 1.00 98.19 175 ILE A CA 1
ATOM 1420 C C . ILE A 1 175 ? -13.045 -0.985 13.675 1.00 98.19 175 ILE A C 1
ATOM 1422 O O . ILE A 1 175 ? -12.705 0.041 14.256 1.00 98.19 175 ILE A O 1
ATOM 1426 N N . VAL A 1 176 ? -12.625 -1.264 12.439 1.00 98.44 176 VAL A N 1
ATOM 1427 C CA . VAL A 1 176 ? -11.766 -0.359 11.661 1.00 98.44 176 VAL A CA 1
ATOM 1428 C C . VAL A 1 176 ? -12.459 0.984 11.421 1.00 98.44 176 VAL A C 1
ATOM 1430 O O . VAL A 1 176 ? -11.835 2.021 11.623 1.00 98.44 176 VAL A O 1
ATOM 1433 N N . ASN A 1 177 ? -13.746 0.976 11.053 1.00 98.50 177 ASN A N 1
ATOM 1434 C CA . ASN A 1 177 ? -14.541 2.195 10.879 1.00 98.50 177 ASN A CA 1
ATOM 1435 C C . ASN A 1 177 ? -14.654 3.005 12.167 1.00 98.50 177 ASN A C 1
ATOM 1437 O O . ASN A 1 177 ? -14.500 4.221 12.143 1.00 98.50 177 ASN A O 1
ATOM 1441 N N . GLN A 1 178 ? -14.886 2.330 13.290 1.00 98.25 178 GLN A N 1
ATOM 1442 C CA . GLN A 1 178 ? -14.950 2.980 14.590 1.00 98.25 178 GLN A CA 1
ATOM 1443 C C . GLN A 1 178 ? -13.630 3.694 14.913 1.00 98.25 178 GLN A C 1
ATOM 1445 O O . GLN A 1 178 ? -13.634 4.893 15.172 1.00 98.25 178 GLN A O 1
ATOM 1450 N N . HIS A 1 179 ? -12.495 2.997 14.812 1.00 98.25 179 HIS A N 1
ATOM 1451 C CA . HIS A 1 179 ? -11.190 3.610 15.072 1.00 98.25 179 HIS A CA 1
ATOM 1452 C C . HIS A 1 179 ? -10.826 4.707 14.074 1.00 98.25 179 HIS A C 1
ATOM 1454 O O . HIS A 1 179 ? -10.091 5.622 14.430 1.00 98.25 179 HIS A O 1
ATOM 1460 N N . TRP A 1 180 ? -11.320 4.630 12.835 1.00 98.31 180 TRP A N 1
ATOM 1461 C CA . TRP A 1 180 ? -11.128 5.700 11.862 1.00 98.31 180 TRP A CA 1
ATOM 1462 C C . TRP A 1 180 ? -11.812 6.976 12.350 1.00 98.31 180 TRP A C 1
ATOM 1464 O O . TRP A 1 180 ? -11.166 8.010 12.446 1.00 98.31 180 TRP A O 1
ATOM 1474 N N . LEU A 1 181 ? -13.078 6.884 12.761 1.00 96.88 181 LEU A N 1
ATOM 1475 C CA . LEU A 1 181 ? -13.840 8.012 13.305 1.00 96.88 181 LEU A CA 1
ATOM 1476 C C . LEU A 1 181 ? -13.272 8.548 14.633 1.00 96.88 181 LEU A C 1
ATOM 1478 O O . LEU A 1 181 ? -13.366 9.740 14.911 1.00 96.88 181 LEU A O 1
ATOM 1482 N N . GLU A 1 182 ? -12.633 7.701 15.444 1.00 95.81 182 GLU A N 1
ATOM 1483 C CA . GLU A 1 182 ? -11.966 8.109 16.691 1.00 95.81 182 GLU A CA 1
ATOM 1484 C C . GLU A 1 182 ? -10.708 8.971 16.464 1.00 95.81 182 GLU A C 1
ATOM 1486 O O . GLU A 1 182 ? -10.228 9.611 17.407 1.00 95.81 182 GLU A O 1
ATOM 1491 N N . ILE A 1 183 ? -10.178 9.044 15.234 1.00 94.69 183 ILE A N 1
ATOM 1492 C CA . ILE A 1 183 ? -9.011 9.878 14.908 1.00 94.69 183 ILE A CA 1
ATOM 1493 C C . ILE A 1 183 ? -9.278 11.346 15.268 1.00 94.69 183 ILE A C 1
ATOM 1495 O O . ILE A 1 183 ? -8.482 11.946 15.992 1.00 94.69 183 ILE A O 1
ATOM 1499 N N . SER A 1 184 ? -10.403 11.917 14.825 1.00 90.44 184 SER A N 1
ATOM 1500 C CA . SER A 1 184 ? -10.749 13.321 15.103 1.00 90.44 184 SER A CA 1
ATOM 1501 C C . SER A 1 184 ? -11.092 13.573 16.575 1.00 90.44 184 SER A C 1
ATOM 1503 O O . SER A 1 184 ? -10.957 14.690 17.062 1.00 90.44 184 SER A O 1
ATOM 1505 N N . ALA A 1 185 ? -11.498 12.538 17.319 1.00 88.88 185 ALA A N 1
ATOM 1506 C CA . ALA A 1 185 ? -11.690 12.635 18.767 1.00 88.88 185 ALA A CA 1
ATOM 1507 C C . ALA A 1 185 ? -10.353 12.634 19.532 1.00 88.88 185 ALA A C 1
ATOM 1509 O O . ALA A 1 185 ? -10.220 13.285 20.568 1.00 88.88 185 ALA A O 1
ATOM 1510 N N . THR A 1 186 ? -9.353 11.915 19.014 1.00 88.31 186 THR A N 1
ATOM 1511 C CA . THR A 1 186 ? -8.019 11.793 19.621 1.00 88.31 186 THR A CA 1
ATOM 1512 C C . THR A 1 186 ? -7.164 13.032 19.366 1.00 88.31 186 THR A C 1
ATOM 1514 O O . THR A 1 186 ? -6.422 13.476 20.247 1.00 88.31 186 THR A O 1
ATOM 1517 N N . TYR A 1 187 ? -7.272 13.610 18.169 1.00 88.81 187 TYR A N 1
ATOM 1518 C CA . TYR A 1 187 ? -6.454 14.731 17.727 1.00 88.81 187 TYR A CA 1
ATOM 1519 C C . TYR A 1 187 ? -7.330 15.938 17.394 1.00 88.81 187 TYR A C 1
ATOM 1521 O O . TYR A 1 187 ? -7.982 15.978 16.357 1.00 88.81 187 TYR A O 1
ATOM 1529 N N . LYS A 1 188 ? -7.301 16.958 18.260 1.00 85.69 188 LYS A N 1
ATOM 1530 C CA . LYS A 1 188 ? -8.138 18.165 18.116 1.00 85.69 188 LYS A CA 1
ATOM 1531 C C . LYS A 1 188 ? -7.898 18.944 16.820 1.00 85.69 188 LYS A C 1
ATOM 1533 O O . LYS A 1 188 ? -8.775 19.676 16.390 1.00 85.69 188 LYS A O 1
ATOM 1538 N N . ASN A 1 189 ? -6.706 18.820 16.243 1.00 87.75 189 ASN A N 1
ATOM 1539 C CA . ASN A 1 189 ? -6.296 19.499 15.017 1.00 87.75 189 ASN A CA 1
ATOM 1540 C C . ASN A 1 189 ? -6.468 18.627 13.765 1.00 87.75 189 ASN A C 1
ATOM 1542 O O . ASN A 1 189 ? -5.902 18.948 12.724 1.00 87.75 189 ASN A O 1
ATOM 1546 N N . ILE A 1 190 ? -7.173 17.497 13.875 1.00 92.31 190 ILE A N 1
ATOM 1547 C CA . ILE A 1 190 ? -7.433 16.596 12.757 1.00 92.31 190 ILE A CA 1
ATOM 1548 C C . ILE A 1 190 ? -8.929 16.548 12.480 1.00 92.31 190 ILE A C 1
ATOM 1550 O O . ILE A 1 190 ? -9.725 16.174 13.341 1.00 92.31 190 ILE A O 1
ATOM 1554 N N . VAL A 1 191 ? -9.288 16.853 11.239 1.00 93.50 191 VAL A N 1
ATOM 1555 C CA . VAL A 1 191 ? -10.641 16.682 10.714 1.00 93.50 191 VAL A CA 1
ATOM 1556 C C . VAL A 1 191 ? -10.609 15.589 9.652 1.00 93.50 191 VAL A C 1
ATOM 1558 O O . VAL A 1 191 ? -9.693 15.520 8.832 1.00 93.50 191 VAL A O 1
ATOM 1561 N N . LEU A 1 192 ? -11.597 14.701 9.685 1.00 96.31 192 LEU A N 1
ATOM 1562 C CA . LEU A 1 192 ? -11.785 13.693 8.648 1.00 96.31 192 LEU A CA 1
ATOM 1563 C C . LEU A 1 192 ? -12.788 14.218 7.628 1.00 96.31 192 LEU A C 1
ATOM 1565 O O . LEU A 1 192 ? -13.848 14.720 7.995 1.00 96.31 192 LEU A O 1
ATOM 1569 N N . ASP A 1 193 ? -12.447 14.071 6.358 1.00 96.62 193 ASP A N 1
ATOM 1570 C CA . ASP A 1 193 ? -13.346 14.323 5.237 1.00 96.62 193 ASP A CA 1
ATOM 1571 C C . ASP A 1 193 ? -13.727 12.961 4.622 1.00 96.62 193 ASP A C 1
ATOM 1573 O O . ASP A 1 193 ? -13.874 11.963 5.329 1.00 96.62 193 ASP A O 1
ATOM 1577 N N . THR A 1 194 ? -13.915 12.893 3.312 1.00 97.38 194 THR A N 1
ATOM 1578 C CA . THR A 1 194 ? -14.443 11.740 2.599 1.00 97.38 194 THR A CA 1
ATOM 1579 C C . THR A 1 194 ? -13.494 10.553 2.726 1.00 97.38 194 THR A C 1
ATOM 1581 O O . THR A 1 194 ? -12.284 10.670 2.512 1.00 97.38 194 THR A O 1
ATOM 1584 N N . TYR A 1 195 ? -14.047 9.392 3.071 1.00 98.62 195 TYR A N 1
ATOM 1585 C CA . TYR A 1 195 ? -13.302 8.148 3.209 1.00 98.62 195 TYR A CA 1
ATOM 1586 C C . TYR A 1 195 ? -14.169 6.940 2.846 1.00 98.62 195 TYR A C 1
ATOM 1588 O O . TYR A 1 195 ? -15.397 7.006 2.864 1.00 98.62 195 TYR A O 1
ATOM 1596 N N . VAL A 1 196 ? -13.519 5.820 2.536 1.00 97.62 196 VAL A N 1
ATOM 1597 C CA . VAL A 1 196 ? -14.162 4.522 2.328 1.00 97.62 196 VAL A CA 1
ATOM 1598 C C . VAL A 1 196 ? -13.254 3.405 2.834 1.00 97.62 196 VAL A C 1
ATOM 1600 O O . VAL A 1 196 ? -12.038 3.411 2.618 1.00 97.62 196 VAL A O 1
ATOM 1603 N N . ILE A 1 197 ? -13.846 2.434 3.527 1.00 98.44 197 ILE A N 1
ATOM 1604 C CA . ILE A 1 197 ? -13.163 1.206 3.940 1.00 98.44 197 ILE A CA 1
ATOM 1605 C C . ILE A 1 197 ? -13.500 0.142 2.913 1.00 98.44 197 ILE A C 1
ATOM 1607 O O . ILE A 1 197 ? -14.627 -0.330 2.848 1.00 98.44 197 ILE A O 1
ATOM 1611 N N . MET A 1 198 ? -12.514 -0.237 2.118 1.00 98.00 198 MET A N 1
ATOM 1612 C CA . MET A 1 198 ? -12.618 -1.309 1.139 1.00 98.00 198 MET A CA 1
ATOM 1613 C C . MET A 1 198 ? -12.298 -2.654 1.795 1.00 98.00 198 MET A C 1
ATOM 1615 O O . MET A 1 198 ? -11.774 -2.686 2.910 1.00 98.00 198 MET A O 1
ATOM 1619 N N . PRO A 1 199 ? -12.559 -3.799 1.137 1.00 98.38 199 PRO A N 1
ATOM 1620 C CA . PRO A 1 199 ? -12.309 -5.114 1.728 1.00 98.38 199 PRO A CA 1
ATOM 1621 C C . PRO A 1 199 ? -10.899 -5.295 2.307 1.00 98.38 199 PRO A C 1
ATOM 1623 O O . PRO A 1 199 ? -10.727 -6.013 3.293 1.00 98.38 199 PRO A O 1
ATOM 1626 N N . ASN A 1 200 ? -9.888 -4.659 1.711 1.00 97.12 200 ASN A N 1
ATOM 1627 C CA . ASN A 1 200 ? -8.479 -4.842 2.055 1.00 97.12 200 ASN A CA 1
ATOM 1628 C C . ASN A 1 200 ? -7.671 -3.542 2.208 1.00 97.12 200 ASN A C 1
ATOM 1630 O O . ASN A 1 200 ? -6.449 -3.605 2.357 1.00 97.12 200 ASN A O 1
ATOM 1634 N N . HIS A 1 201 ? -8.299 -2.374 2.143 1.00 98.00 201 HIS A N 1
ATOM 1635 C CA . HIS A 1 201 ? -7.610 -1.098 2.287 1.00 98.00 201 HIS A CA 1
ATOM 1636 C C . HIS A 1 201 ? -8.585 0.003 2.699 1.00 98.00 201 HIS A C 1
ATOM 1638 O O . HIS A 1 201 ? -9.791 -0.210 2.772 1.00 98.00 201 HIS A O 1
ATOM 1644 N N . ILE A 1 202 ? -8.051 1.180 2.998 1.00 98.50 202 ILE A N 1
ATOM 1645 C CA . ILE A 1 202 ? -8.826 2.371 3.335 1.00 98.50 202 ILE A CA 1
ATOM 1646 C C . ILE A 1 202 ? -8.327 3.495 2.449 1.00 98.50 202 ILE A C 1
ATOM 1648 O O . ILE A 1 202 ? -7.116 3.719 2.400 1.00 98.50 202 ILE A O 1
ATOM 1652 N N . HIS A 1 203 ? -9.244 4.195 1.799 1.00 97.56 203 HIS A N 1
ATOM 1653 C CA . HIS A 1 203 ? -8.985 5.490 1.189 1.00 97.56 203 HIS A CA 1
ATOM 1654 C C . HIS A 1 203 ? -9.624 6.569 2.052 1.00 97.56 203 HIS A C 1
ATOM 1656 O O . HIS A 1 203 ? -10.755 6.400 2.497 1.00 97.56 203 HIS A O 1
ATOM 1662 N N . GLY A 1 204 ? -8.928 7.674 2.292 1.00 97.06 204 GLY A N 1
ATOM 1663 C CA . GLY A 1 204 ? -9.496 8.753 3.090 1.00 97.06 204 GLY A CA 1
ATOM 1664 C C . GLY A 1 204 ? -8.767 10.069 2.932 1.00 97.06 204 GLY A C 1
ATOM 1665 O O . GLY A 1 204 ? -7.599 10.095 2.548 1.00 97.06 204 GLY A O 1
ATOM 1666 N N . ILE A 1 205 ? -9.465 11.155 3.236 1.00 96.44 205 ILE A N 1
ATOM 1667 C CA . ILE A 1 205 ? -8.898 12.497 3.299 1.00 96.44 205 ILE A CA 1
ATOM 1668 C C . ILE A 1 205 ? -8.791 12.894 4.770 1.00 96.44 205 ILE A C 1
ATOM 1670 O O . ILE A 1 205 ? -9.784 12.919 5.498 1.00 96.44 205 ILE A O 1
ATOM 1674 N 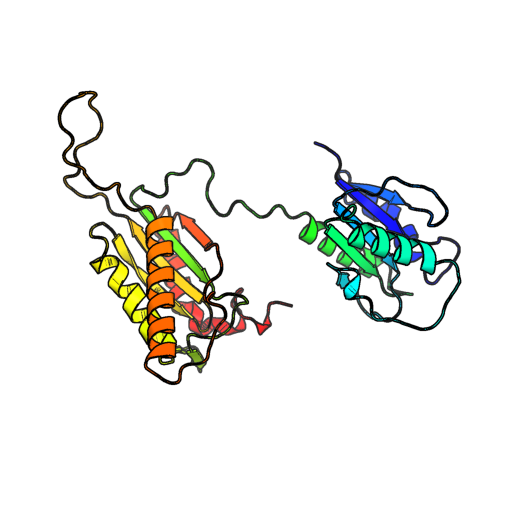N . ILE A 1 206 ? -7.566 13.181 5.200 1.00 95.81 206 ILE A N 1
ATOM 1675 C CA . ILE A 1 206 ? -7.245 13.690 6.532 1.00 95.81 206 ILE A CA 1
ATOM 1676 C C . ILE A 1 206 ? -6.855 15.154 6.372 1.00 95.81 206 ILE A C 1
ATOM 1678 O O . ILE A 1 206 ? -5.947 15.477 5.605 1.00 95.81 206 ILE A O 1
ATOM 1682 N N . ILE A 1 207 ? -7.534 16.031 7.098 1.00 93.88 207 ILE A N 1
ATOM 1683 C CA . ILE A 1 207 ? -7.244 17.458 7.148 1.00 93.88 207 ILE A CA 1
ATOM 1684 C C . ILE A 1 207 ? -6.484 17.718 8.442 1.00 93.88 207 ILE A C 1
ATOM 1686 O O . ILE A 1 207 ? -6.966 17.385 9.524 1.00 93.88 207 ILE A O 1
ATOM 1690 N N . ILE A 1 208 ? -5.292 18.294 8.324 1.00 90.94 208 ILE A N 1
ATOM 1691 C CA . ILE A 1 208 ? -4.575 18.864 9.463 1.00 90.94 208 ILE A CA 1
ATOM 1692 C C . ILE A 1 208 ? -4.944 20.342 9.494 1.00 90.94 208 ILE A C 1
ATOM 1694 O O . ILE A 1 208 ? -4.732 21.033 8.501 1.00 90.94 208 ILE A O 1
ATOM 1698 N N . ASP A 1 209 ? -5.511 20.811 10.596 1.00 85.12 209 ASP A N 1
ATOM 1699 C CA . ASP A 1 209 ? -5.844 22.221 10.797 1.00 85.12 209 ASP A CA 1
ATOM 1700 C C . ASP A 1 209 ? -4.783 22.909 11.669 1.00 85.12 209 ASP A C 1
ATOM 1702 O O . ASP A 1 209 ? -4.103 22.260 12.479 1.00 85.12 209 ASP A O 1
ATOM 1706 N N . GLU A 1 210 ? -4.619 24.222 11.512 1.00 68.94 210 GLU A N 1
ATOM 1707 C CA . GLU A 1 210 ? -3.792 24.998 12.435 1.00 68.94 210 GLU A CA 1
ATOM 1708 C C . GLU A 1 210 ? -4.531 25.118 13.770 1.00 68.94 210 GLU A C 1
ATOM 1710 O O . GLU A 1 210 ? -5.687 25.532 13.837 1.00 68.94 210 GLU A O 1
ATOM 1715 N N . ILE A 1 211 ? -3.869 24.769 14.877 1.00 61.94 211 ILE A N 1
ATOM 1716 C CA . ILE A 1 211 ? -4.437 25.027 16.202 1.00 61.94 211 ILE A CA 1
ATOM 1717 C C . ILE A 1 211 ? -4.446 26.545 16.399 1.00 61.94 211 ILE A C 1
ATOM 1719 O O . ILE A 1 211 ? -3.406 27.135 16.704 1.00 61.94 211 ILE A O 1
ATOM 1723 N N . VAL A 1 212 ? -5.614 27.174 16.256 1.00 44.59 212 VAL A N 1
ATOM 1724 C CA . VAL A 1 212 ? -5.824 28.577 16.632 1.00 44.59 212 VAL A CA 1
ATOM 1725 C C . VAL A 1 212 ? -5.467 28.719 18.118 1.00 44.59 212 VAL A C 1
ATOM 1727 O O . VAL A 1 212 ? -6.190 28.237 18.988 1.00 44.59 212 VAL A O 1
ATOM 1730 N N . GLY A 1 213 ? -4.306 29.318 18.408 1.00 44.53 213 GLY A N 1
ATOM 1731 C CA . GLY A 1 213 ? -3.795 29.530 19.769 1.00 44.53 213 GLY A CA 1
ATOM 1732 C C . GLY A 1 213 ? -2.473 28.835 20.126 1.00 44.53 213 GLY A C 1
ATOM 1733 O O . GLY A 1 213 ? -2.006 29.001 21.252 1.00 44.53 213 GLY A O 1
ATOM 1734 N N . ALA A 1 214 ? -1.827 28.095 19.218 1.00 38.72 214 ALA A N 1
ATOM 1735 C CA . ALA A 1 214 ? -0.424 27.724 19.425 1.00 38.72 214 ALA A CA 1
ATOM 1736 C C . ALA A 1 214 ? 0.451 28.989 19.287 1.00 38.72 214 ALA A C 1
ATOM 1738 O O . ALA A 1 214 ? 0.325 29.688 18.279 1.00 38.72 214 ALA A O 1
ATOM 1739 N N . PRO A 1 215 ? 1.312 29.336 20.266 1.00 33.97 215 PRO A N 1
ATOM 1740 C CA . PRO A 1 215 ? 2.147 30.521 20.142 1.00 33.97 215 PRO A CA 1
ATOM 1741 C C . PRO A 1 215 ? 3.034 30.356 18.908 1.00 33.97 215 PRO A C 1
ATOM 1743 O O . PRO A 1 215 ? 3.690 29.326 18.746 1.00 33.97 215 PRO A O 1
ATOM 1746 N N . LEU A 1 216 ? 3.029 31.374 18.042 1.00 37.38 216 LEU A N 1
ATOM 1747 C CA . LEU A 1 216 ? 3.991 31.545 16.959 1.00 37.38 216 LEU A CA 1
ATOM 1748 C C . LEU A 1 216 ? 5.388 31.314 17.542 1.00 37.38 216 LEU A C 1
ATOM 1750 O O . LEU A 1 216 ? 5.915 32.166 18.258 1.00 37.38 216 LEU A O 1
ATOM 1754 N N . VAL A 1 217 ? 5.987 30.148 17.281 1.00 40.31 217 VAL A N 1
ATOM 1755 C CA . VAL A 1 217 ? 7.379 29.872 17.651 1.00 40.31 217 VAL A CA 1
ATOM 1756 C C . VAL A 1 217 ? 8.252 30.652 16.677 1.00 40.31 217 VAL A C 1
ATOM 1758 O O . VAL A 1 217 ? 8.767 30.145 15.687 1.00 40.31 217 VAL A O 1
ATOM 1761 N N . GLY A 1 218 ? 8.344 31.939 16.976 1.00 39.09 218 GLY A N 1
ATOM 1762 C CA . GLY A 1 218 ? 9.101 32.968 16.295 1.00 39.09 218 GLY A CA 1
ATOM 1763 C C . GLY A 1 218 ? 9.598 33.983 17.316 1.00 39.09 218 GLY A C 1
ATOM 1764 O O . GLY A 1 218 ? 9.465 35.177 17.107 1.00 39.09 218 GLY A O 1
ATOM 1765 N N . ALA A 1 219 ? 10.139 33.520 18.441 1.00 34.94 219 ALA A N 1
ATOM 1766 C CA . ALA A 1 219 ? 10.988 34.327 19.307 1.00 34.94 219 ALA A CA 1
ATOM 1767 C C . ALA A 1 219 ? 11.918 33.393 20.081 1.00 34.94 219 ALA A C 1
ATOM 1769 O O . ALA A 1 219 ? 11.486 32.443 20.738 1.00 34.94 219 ALA A O 1
ATOM 1770 N N . ARG A 1 220 ? 13.222 33.633 19.938 1.00 44.53 220 ARG A N 1
ATOM 1771 C CA . ARG A 1 220 ? 14.237 33.103 20.842 1.00 44.53 220 ARG A CA 1
ATOM 1772 C C . ARG A 1 220 ? 13.936 33.684 22.219 1.00 44.53 220 ARG A C 1
ATOM 1774 O O . ARG A 1 220 ? 14.082 34.884 22.368 1.00 44.53 220 ARG A O 1
ATOM 1781 N N . ASP A 1 221 ? 13.567 32.848 23.179 1.00 35.09 221 ASP A N 1
ATOM 1782 C CA . ASP A 1 221 ? 13.969 33.073 24.562 1.00 35.09 221 ASP A CA 1
ATOM 1783 C C . ASP A 1 221 ? 14.036 31.752 25.328 1.00 35.09 221 ASP A C 1
ATOM 1785 O O . ASP A 1 221 ? 13.166 30.880 25.237 1.00 35.09 221 ASP A O 1
ATOM 1789 N N . GLN A 1 222 ? 15.174 31.583 25.998 1.00 42.81 222 GLN A N 1
ATOM 1790 C CA . GLN A 1 222 ? 15.505 30.463 26.863 1.00 42.81 222 GLN A CA 1
ATOM 1791 C C . GLN A 1 222 ? 15.009 30.774 28.274 1.00 42.81 222 GLN A C 1
ATOM 1793 O O . GLN A 1 222 ? 15.792 31.174 29.125 1.00 42.81 222 GLN A O 1
ATOM 1798 N N . SER A 1 223 ? 13.729 30.557 28.540 1.00 40.62 223 SER A N 1
ATOM 1799 C CA . SER A 1 223 ? 13.255 30.277 29.897 1.00 40.62 223 SER A CA 1
ATOM 1800 C C . SER A 1 223 ? 11.822 29.762 29.832 1.00 40.62 223 SER A C 1
ATOM 1802 O O . SER A 1 223 ? 10.992 30.294 29.106 1.00 40.62 223 SER A O 1
ATOM 1804 N N . ASP A 1 224 ? 11.568 28.691 30.580 1.00 41.12 224 ASP A N 1
ATOM 1805 C CA . ASP A 1 224 ? 10.244 28.166 30.933 1.00 41.12 224 ASP A CA 1
ATOM 1806 C C . ASP A 1 224 ? 9.444 27.451 29.830 1.00 41.12 224 ASP A C 1
ATOM 1808 O O . ASP A 1 224 ? 8.511 27.977 29.229 1.00 41.12 224 ASP A O 1
ATOM 1812 N N . ARG A 1 225 ? 9.739 26.157 29.621 1.00 38.00 225 ARG A N 1
ATOM 1813 C CA . ARG A 1 225 ? 8.853 25.246 28.873 1.00 38.00 225 ARG A CA 1
ATOM 1814 C C . ARG A 1 225 ? 8.267 24.170 29.778 1.00 38.00 225 ARG A C 1
ATOM 1816 O O . ARG A 1 225 ? 8.825 23.086 29.928 1.00 38.00 225 ARG A O 1
ATOM 1823 N N . VAL A 1 226 ? 7.077 24.451 30.305 1.00 35.16 226 VAL A N 1
ATOM 1824 C CA . VAL A 1 226 ? 6.098 23.410 30.641 1.00 35.16 226 VAL A CA 1
ATOM 1825 C C . VAL A 1 226 ? 5.738 22.702 29.326 1.00 35.16 226 VAL A C 1
ATOM 1827 O O . VAL A 1 226 ? 5.324 23.340 28.361 1.00 35.16 226 VAL A O 1
ATOM 1830 N N . GLY A 1 227 ? 6.006 21.396 29.252 1.00 36.41 227 GLY A N 1
ATOM 1831 C CA . GLY A 1 227 ? 6.070 20.626 28.007 1.00 36.41 227 GLY A CA 1
ATOM 1832 C C . GLY A 1 227 ? 4.784 20.629 27.175 1.00 36.41 227 GLY A C 1
ATOM 1833 O O . GLY A 1 227 ? 3.842 19.891 27.455 1.00 36.41 227 GLY A O 1
ATOM 1834 N N . THR A 1 228 ? 4.779 21.396 26.088 1.00 42.22 228 THR A N 1
ATOM 1835 C CA . THR A 1 228 ? 3.810 21.277 24.995 1.00 42.22 228 THR A CA 1
ATOM 1836 C C . THR A 1 228 ? 4.204 20.080 24.127 1.00 42.22 228 THR A C 1
ATOM 1838 O O . THR A 1 228 ? 5.300 20.037 23.568 1.00 42.22 228 THR A O 1
ATOM 1841 N N . ARG A 1 229 ? 3.338 19.059 24.048 1.00 51.91 229 ARG A N 1
ATOM 1842 C CA . ARG A 1 229 ? 3.546 17.911 23.148 1.00 51.91 229 ARG A CA 1
ATOM 1843 C C . ARG A 1 229 ? 3.622 18.420 21.697 1.00 51.91 229 ARG A C 1
ATOM 1845 O O . ARG A 1 229 ? 2.797 19.259 21.339 1.00 51.91 229 ARG A O 1
ATOM 1852 N N . PRO A 1 230 ? 4.570 17.939 20.875 1.00 60.22 230 PRO A N 1
ATOM 1853 C CA . PRO A 1 230 ? 4.666 18.349 19.477 1.00 60.22 230 PRO A CA 1
ATOM 1854 C C . PRO A 1 230 ? 3.385 17.990 18.710 1.00 60.22 230 PRO A C 1
ATOM 1856 O O . PRO A 1 230 ? 2.766 16.957 18.980 1.00 60.22 230 PRO A O 1
ATOM 1859 N N . THR A 1 231 ? 2.996 18.847 17.762 1.00 67.56 231 THR A N 1
ATOM 1860 C CA . THR A 1 231 ? 1.853 18.628 16.864 1.00 67.56 231 THR A CA 1
ATOM 1861 C C . THR A 1 231 ? 2.018 17.290 16.132 1.00 67.56 231 THR A C 1
ATOM 1863 O O . THR A 1 231 ? 3.090 17.045 15.574 1.00 67.56 231 THR A O 1
ATOM 1866 N N . PRO A 1 232 ? 1.004 16.404 16.134 1.00 79.50 232 PRO A N 1
ATOM 1867 C CA . PRO A 1 232 ? 1.114 15.092 15.504 1.00 79.50 232 PRO A CA 1
ATOM 1868 C C . PRO A 1 232 ? 1.257 15.242 13.988 1.00 79.50 232 PRO A C 1
ATOM 1870 O O . PRO A 1 232 ? 0.488 15.959 13.349 1.00 79.50 232 PRO A O 1
ATOM 1873 N N . THR A 1 233 ? 2.226 14.544 13.400 1.00 87.81 233 THR A N 1
ATOM 1874 C CA . THR A 1 233 ? 2.378 14.499 11.942 1.00 87.81 233 THR A CA 1
ATOM 1875 C C . THR A 1 233 ? 1.391 13.504 11.322 1.00 87.81 233 THR A C 1
ATOM 1877 O O . THR A 1 233 ? 0.935 12.575 11.994 1.00 87.81 233 THR A O 1
ATOM 1880 N N . LEU A 1 234 ? 1.093 13.622 10.019 1.00 90.50 234 LEU A N 1
ATOM 1881 C CA . LEU A 1 234 ? 0.268 12.625 9.309 1.00 90.50 234 LEU A CA 1
ATOM 1882 C C . LEU A 1 234 ? 0.744 11.165 9.546 1.00 90.50 234 LEU A C 1
ATOM 1884 O O . LEU A 1 234 ? -0.089 10.295 9.815 1.00 90.50 234 LEU A O 1
ATOM 1888 N N . PRO A 1 235 ? 2.058 10.851 9.494 1.00 90.56 235 PRO A N 1
ATOM 1889 C CA . PRO A 1 235 ? 2.568 9.535 9.877 1.00 90.56 235 PRO A CA 1
ATOM 1890 C C . PRO A 1 235 ? 2.243 9.095 11.307 1.00 90.56 235 PRO A C 1
ATOM 1892 O O . PRO A 1 235 ? 1.982 7.907 11.501 1.00 90.56 235 PRO A O 1
ATOM 1895 N N . ASP A 1 236 ? 2.258 10.009 12.281 1.00 91.12 236 ASP A N 1
ATOM 1896 C CA . ASP A 1 236 ? 1.945 9.695 13.680 1.00 91.12 236 ASP A CA 1
ATOM 1897 C C . ASP A 1 236 ? 0.472 9.322 13.832 1.00 91.12 236 ASP A C 1
ATOM 1899 O O . ASP A 1 236 ? 0.156 8.303 14.448 1.00 91.12 236 ASP A O 1
ATOM 1903 N N . VAL A 1 237 ? -0.417 10.090 13.193 1.00 94.00 237 VAL A N 1
ATOM 1904 C CA . VAL A 1 237 ? -1.864 9.833 13.173 1.00 94.00 237 VAL A CA 1
ATOM 1905 C C . VAL A 1 237 ? -2.158 8.461 12.563 1.00 94.00 237 VAL A C 1
ATOM 1907 O O . VAL A 1 237 ? -2.806 7.618 13.186 1.00 94.00 237 VAL A O 1
ATOM 1910 N N . VAL A 1 238 ? -1.618 8.182 11.370 1.00 95.81 238 VAL A N 1
ATOM 1911 C CA . VAL A 1 238 ? -1.819 6.890 10.692 1.00 95.81 238 VAL A CA 1
ATOM 1912 C C . VAL A 1 238 ? -1.181 5.737 11.474 1.00 95.81 238 VAL A C 1
ATOM 1914 O O . VAL A 1 238 ? -1.730 4.634 11.520 1.00 95.81 238 VAL A O 1
ATOM 1917 N N . GLY A 1 239 ? -0.020 5.963 12.091 1.00 95.31 239 GLY A N 1
ATOM 1918 C CA . GLY A 1 239 ? 0.664 4.974 12.921 1.00 95.31 239 GLY A CA 1
ATOM 1919 C C . GLY A 1 239 ? -0.140 4.602 14.167 1.00 95.31 239 GLY A C 1
ATOM 1920 O O . GLY A 1 239 ? -0.284 3.413 14.473 1.00 95.31 239 GLY A O 1
ATOM 1921 N N . ASN A 1 240 ? -0.706 5.599 14.847 1.00 95.50 240 ASN A N 1
ATOM 1922 C CA . ASN A 1 240 ? -1.570 5.399 16.003 1.00 95.50 240 ASN A CA 1
ATOM 1923 C C . ASN A 1 240 ? -2.847 4.641 15.612 1.00 95.50 240 ASN A C 1
ATOM 1925 O O . ASN A 1 240 ? -3.111 3.584 16.183 1.00 95.50 240 ASN A O 1
ATOM 1929 N N . PHE A 1 241 ? -3.537 5.078 14.553 1.00 97.75 241 PHE A N 1
ATOM 1930 C CA . PHE A 1 241 ? -4.717 4.394 14.015 1.00 97.75 241 PHE A CA 1
ATOM 1931 C C . PHE A 1 241 ? -4.450 2.906 13.728 1.00 97.75 241 PHE A C 1
ATOM 1933 O O . PHE A 1 241 ? -5.160 2.027 14.223 1.00 97.75 241 PHE A O 1
ATOM 1940 N N . LYS A 1 242 ? -3.373 2.592 12.988 1.00 97.12 242 LYS A N 1
ATOM 1941 C CA . LYS A 1 242 ? -2.979 1.198 12.710 1.00 97.12 242 LYS A CA 1
ATOM 1942 C C . LYS A 1 242 ? -2.747 0.404 13.997 1.00 97.12 242 LYS A C 1
ATOM 1944 O O . LYS A 1 242 ? -3.098 -0.774 14.056 1.00 97.12 242 LYS A O 1
ATOM 1949 N N . SER A 1 243 ? -2.147 1.033 15.005 1.00 96.19 243 SER A N 1
ATOM 1950 C CA . SER A 1 243 ? -1.848 0.401 16.291 1.00 96.19 243 SER A CA 1
ATOM 1951 C C . SER A 1 243 ? -3.119 0.107 17.088 1.00 96.19 243 SER A C 1
ATOM 1953 O O . SER A 1 243 ? -3.261 -1.004 17.593 1.00 96.19 243 SER A O 1
ATOM 1955 N N . MET A 1 244 ? -4.069 1.048 17.142 1.00 96.75 244 MET A N 1
ATOM 1956 C CA . MET A 1 244 ? -5.368 0.861 17.800 1.00 96.75 244 MET A CA 1
ATOM 1957 C C . MET A 1 244 ? -6.142 -0.305 17.183 1.00 96.75 244 MET A C 1
ATOM 1959 O O . MET A 1 244 ? -6.547 -1.219 17.897 1.00 96.75 244 MET A O 1
ATOM 1963 N N . VAL A 1 245 ? -6.238 -0.350 15.852 1.00 97.69 245 VAL A N 1
ATOM 1964 C CA . VAL A 1 245 ? -6.900 -1.453 15.137 1.00 97.69 245 VAL A CA 1
ATOM 1965 C C . VAL A 1 245 ? -6.243 -2.805 15.442 1.00 97.69 245 VAL A C 1
ATOM 1967 O O . VAL A 1 245 ? -6.938 -3.790 15.695 1.00 97.69 245 VAL A O 1
ATOM 1970 N N . VAL A 1 246 ? -4.906 -2.874 15.426 1.00 96.81 246 VAL A N 1
ATOM 1971 C CA . VAL A 1 246 ? -4.175 -4.112 15.746 1.00 96.81 246 VAL A CA 1
ATOM 1972 C C . VAL A 1 246 ? -4.423 -4.539 17.191 1.00 96.81 246 VAL A C 1
ATOM 1974 O O . VAL A 1 246 ? -4.654 -5.723 17.435 1.00 96.81 246 VAL A O 1
ATOM 1977 N N . ASN A 1 247 ? -4.415 -3.602 18.139 1.00 96.44 247 ASN A N 1
ATOM 1978 C CA . ASN A 1 247 ? -4.676 -3.893 19.546 1.00 96.44 247 ASN A CA 1
ATOM 1979 C C . ASN A 1 247 ? -6.097 -4.425 19.755 1.00 96.44 247 ASN A C 1
ATOM 1981 O O . ASN A 1 247 ? -6.255 -5.465 20.392 1.00 96.44 247 ASN A O 1
ATOM 1985 N N . SER A 1 248 ? -7.104 -3.804 19.139 1.00 96.56 248 SER A N 1
ATOM 1986 C CA . SER A 1 248 ? -8.487 -4.288 19.189 1.00 96.56 248 SER A CA 1
ATOM 1987 C C . SER A 1 248 ? -8.630 -5.690 18.596 1.00 96.56 248 SER A C 1
ATOM 1989 O O . SER A 1 248 ? -9.293 -6.535 19.190 1.00 96.56 248 SER A O 1
ATOM 1991 N N . TYR A 1 249 ? -7.946 -6.004 17.489 1.00 96.69 249 TYR A N 1
ATOM 1992 C CA . TYR A 1 249 ? -7.926 -7.373 16.955 1.00 96.69 249 TYR A CA 1
ATOM 1993 C C . TYR A 1 249 ? -7.273 -8.364 17.933 1.00 96.69 249 TYR A C 1
ATOM 1995 O O . TYR A 1 249 ? -7.782 -9.462 18.137 1.00 96.69 249 TYR A O 1
ATOM 2003 N N . ILE A 1 250 ? -6.162 -7.986 18.578 1.00 95.75 250 ILE A N 1
ATOM 2004 C CA . ILE A 1 250 ? -5.503 -8.816 19.602 1.00 95.75 250 ILE A CA 1
ATOM 2005 C C . ILE A 1 250 ? -6.441 -9.072 20.783 1.00 95.75 250 ILE A C 1
ATOM 2007 O O . ILE A 1 250 ? -6.483 -10.192 21.289 1.00 95.75 250 ILE A O 1
ATOM 2011 N N . GLU A 1 251 ? -7.177 -8.059 21.237 1.00 95.50 251 GLU A N 1
ATOM 2012 C CA . GLU A 1 251 ? -8.165 -8.231 22.299 1.00 95.50 251 GLU A CA 1
ATOM 2013 C C . GLU A 1 251 ? -9.268 -9.199 21.895 1.00 95.50 251 GLU A C 1
ATOM 2015 O O . GLU A 1 251 ? -9.606 -10.082 22.682 1.00 95.50 251 GLU A O 1
ATOM 2020 N N . LYS A 1 252 ? -9.765 -9.084 20.659 1.00 96.00 252 LYS A N 1
ATOM 2021 C CA . LYS A 1 252 ? -10.757 -10.008 20.115 1.00 96.00 252 LYS A CA 1
ATOM 2022 C C . LYS A 1 252 ? -10.223 -11.434 20.045 1.00 96.00 252 LYS A C 1
ATOM 2024 O O . LYS A 1 252 ? -10.912 -12.322 20.498 1.00 96.00 252 LYS A O 1
ATOM 2029 N N . VAL A 1 253 ? -8.976 -11.665 19.631 1.00 94.75 253 VAL A N 1
ATOM 2030 C CA . VAL A 1 253 ? -8.350 -13.010 19.656 1.00 94.75 253 VAL A CA 1
ATOM 2031 C C . VAL A 1 253 ? -8.185 -13.571 21.077 1.00 94.75 253 VAL A C 1
ATOM 2033 O O . VAL A 1 253 ? -8.151 -14.783 21.264 1.00 94.75 253 VAL A O 1
ATOM 2036 N N . LYS A 1 254 ? -8.015 -12.712 22.090 1.00 93.50 254 LYS A N 1
ATOM 2037 C CA . LYS A 1 254 ? -7.831 -13.146 23.486 1.00 93.50 254 LYS A CA 1
ATOM 2038 C C . LYS A 1 254 ? -9.147 -13.431 24.205 1.00 93.50 254 LYS A C 1
ATOM 2040 O O . LYS A 1 254 ? -9.185 -14.323 25.045 1.00 93.50 254 LYS A O 1
ATOM 2045 N N . LYS A 1 255 ? -10.165 -12.604 23.958 1.00 95.38 255 LYS A N 1
ATOM 2046 C CA . LYS A 1 255 ? -11.449 -12.617 24.675 1.00 95.38 255 LYS A CA 1
ATOM 2047 C C . LYS A 1 255 ? -12.546 -13.351 23.899 1.00 95.38 255 LYS A C 1
ATOM 2049 O O . LYS A 1 255 ? -13.517 -13.790 24.501 1.00 95.38 255 LYS A O 1
ATOM 2054 N N . GLU A 1 256 ? -12.396 -13.464 22.585 1.00 91.81 256 GLU A N 1
ATOM 2055 C CA . GLU A 1 256 ? -13.340 -14.079 21.651 1.00 91.81 256 GLU A CA 1
ATOM 2056 C C . GLU A 1 256 ? -12.585 -15.074 20.745 1.00 91.81 256 GLU A C 1
ATOM 2058 O O . GLU A 1 256 ? -11.356 -15.064 20.668 1.00 91.81 256 GLU A O 1
ATOM 2063 N N . ASP A 1 257 ? -13.302 -15.947 20.037 1.00 91.38 257 ASP A N 1
ATOM 2064 C CA . ASP A 1 257 ? -12.700 -16.988 19.183 1.00 91.38 257 ASP A CA 1
ATOM 2065 C C . ASP A 1 257 ? -12.272 -16.447 17.800 1.00 91.38 257 ASP A C 1
ATOM 2067 O O . ASP A 1 257 ? -12.570 -17.008 16.746 1.00 91.38 257 ASP A O 1
ATOM 2071 N N . TRP A 1 258 ? -11.617 -15.280 17.777 1.00 95.31 258 TRP A N 1
ATOM 2072 C CA . TRP A 1 258 ? -11.129 -14.694 16.527 1.00 95.31 258 TRP A CA 1
ATOM 2073 C C . TRP A 1 258 ? -9.872 -15.422 16.020 1.00 95.31 258 TRP A C 1
ATOM 2075 O O . TRP A 1 258 ? -9.026 -15.840 16.819 1.00 95.31 258 TRP A O 1
ATOM 2085 N N . PRO A 1 259 ? -9.673 -15.520 14.690 1.00 92.88 259 PRO A N 1
ATOM 2086 C CA . PRO A 1 259 ? -8.515 -16.197 14.120 1.00 92.88 259 PRO A CA 1
ATOM 2087 C C . PRO A 1 259 ? -7.179 -15.620 14.594 1.00 92.88 259 PRO A C 1
ATOM 2089 O O . PRO A 1 259 ? -6.943 -14.411 14.582 1.00 92.88 259 PRO A O 1
ATOM 2092 N N . LYS A 1 260 ? -6.240 -16.506 14.936 1.00 92.06 260 LYS A N 1
ATOM 2093 C CA . LYS A 1 260 ? -4.862 -16.106 15.243 1.00 92.06 260 LYS A CA 1
ATOM 2094 C C . LYS A 1 260 ? -4.185 -15.518 14.001 1.00 92.06 260 LYS A C 1
ATOM 2096 O O . LYS A 1 260 ? -4.374 -15.982 12.880 1.00 92.06 260 LYS A O 1
ATOM 2101 N N . PHE A 1 261 ? -3.326 -14.528 14.219 1.00 90.94 261 PHE A N 1
ATOM 2102 C CA . PHE A 1 261 ? -2.598 -13.826 13.163 1.00 90.94 261 PHE A CA 1
ATOM 2103 C C . PHE A 1 261 ? -1.157 -13.519 13.595 1.00 90.94 261 PHE A C 1
ATOM 2105 O O . PHE A 1 261 ? -0.823 -13.534 14.779 1.00 90.94 261 PHE A O 1
ATOM 2112 N N . ASN A 1 262 ? -0.282 -13.200 12.640 1.00 85.88 262 ASN A N 1
ATOM 2113 C CA . ASN A 1 262 ? 1.150 -12.967 12.874 1.00 85.88 262 ASN A CA 1
ATOM 2114 C C . ASN A 1 262 ? 1.492 -11.539 13.350 1.00 85.88 262 ASN A C 1
ATOM 2116 O O . ASN A 1 262 ? 2.562 -11.031 13.026 1.00 85.88 262 ASN A O 1
ATOM 2120 N N . LYS A 1 263 ? 0.592 -10.875 14.087 1.00 80.25 263 LYS A N 1
ATOM 2121 C CA . LYS A 1 263 ? 0.753 -9.497 14.600 1.00 80.25 263 LYS A CA 1
ATOM 2122 C C . LYS A 1 263 ? 0.916 -8.394 13.536 1.00 80.25 263 LYS A C 1
ATOM 2124 O O . LYS A 1 263 ? 1.155 -7.244 13.889 1.00 80.25 263 LYS A O 1
ATOM 2129 N N . HIS A 1 264 ? 0.735 -8.696 12.247 1.00 88.81 264 HIS A N 1
ATOM 2130 C CA . HIS A 1 264 ? 0.832 -7.715 11.163 1.00 88.81 264 HIS A CA 1
ATOM 2131 C C . HIS A 1 264 ? -0.445 -7.684 10.316 1.00 88.81 264 HIS A C 1
ATOM 2133 O O . HIS A 1 264 ? -0.628 -8.528 9.443 1.00 88.81 264 HIS A O 1
ATOM 2139 N N . ILE A 1 265 ? -1.304 -6.688 10.553 1.00 95.69 265 ILE A N 1
ATOM 2140 C CA . ILE A 1 265 ? -2.533 -6.476 9.767 1.00 95.69 265 ILE A CA 1
ATOM 2141 C C . ILE A 1 265 ? -2.262 -5.572 8.568 1.00 95.69 265 ILE A C 1
ATOM 2143 O O . ILE A 1 265 ? -2.629 -5.912 7.453 1.00 95.69 265 ILE A O 1
ATOM 2147 N N . PHE A 1 266 ? -1.590 -4.441 8.768 1.00 96.44 266 PHE A N 1
ATOM 2148 C CA . PHE A 1 266 ? -1.350 -3.453 7.714 1.00 96.44 266 PHE A CA 1
ATOM 2149 C C . PHE A 1 266 ? 0.031 -3.589 7.075 1.00 96.44 266 PHE A C 1
ATOM 2151 O O . PHE A 1 266 ? 0.975 -4.109 7.675 1.00 96.44 266 PHE A O 1
ATOM 2158 N N . GLN A 1 267 ? 0.177 -3.039 5.870 1.00 92.44 267 GLN A N 1
ATOM 2159 C CA . GLN A 1 267 ? 1.492 -2.755 5.306 1.00 92.44 267 GLN A CA 1
ATOM 2160 C C . GLN A 1 267 ? 2.264 -1.763 6.193 1.00 92.44 267 GLN A C 1
ATOM 2162 O O . GLN A 1 267 ? 1.678 -0.890 6.845 1.00 92.44 267 GLN A O 1
ATOM 2167 N N . ARG A 1 268 ? 3.601 -1.875 6.195 1.00 88.12 268 ARG A N 1
ATOM 2168 C CA . ARG A 1 268 ? 4.485 -0.991 6.978 1.00 88.12 268 ARG A CA 1
ATOM 2169 C C . ARG A 1 268 ? 4.309 0.476 6.584 1.00 88.12 268 ARG A C 1
ATOM 2171 O O . ARG A 1 268 ? 4.219 1.338 7.450 1.00 88.12 268 ARG A O 1
ATOM 2178 N N . THR A 1 269 ? 4.255 0.753 5.286 1.00 88.56 269 THR A N 1
ATOM 2179 C CA . THR A 1 269 ? 4.030 2.098 4.740 1.00 88.56 269 THR A CA 1
ATOM 2180 C C . THR A 1 269 ? 2.552 2.316 4.415 1.00 88.56 269 THR A C 1
ATOM 2182 O O . THR A 1 269 ? 1.746 1.390 4.477 1.00 88.56 269 THR A O 1
ATOM 2185 N N . PHE A 1 270 ? 2.191 3.551 4.097 1.00 90.88 270 PHE A N 1
ATOM 2186 C CA . PHE A 1 270 ? 0.907 3.928 3.509 1.00 90.88 270 PHE A CA 1
ATOM 2187 C C . PHE A 1 270 ? 1.185 4.918 2.375 1.00 90.88 270 PHE A C 1
ATOM 2189 O O . PHE A 1 270 ? 2.283 5.481 2.326 1.00 90.88 270 PHE A O 1
ATOM 2196 N N . TYR A 1 271 ? 0.241 5.067 1.452 1.00 86.88 271 TYR A N 1
ATOM 2197 C CA . TYR A 1 271 ? 0.297 6.104 0.426 1.00 86.88 271 TYR A CA 1
ATOM 2198 C C . TYR A 1 271 ? -0.300 7.392 0.960 1.00 86.88 271 TYR A C 1
ATOM 2200 O O . TYR A 1 271 ? -1.316 7.347 1.646 1.00 86.88 271 TYR A O 1
ATOM 2208 N N . ASP A 1 272 ? 0.343 8.508 0.642 1.00 86.25 272 ASP A N 1
ATOM 2209 C CA . ASP A 1 272 ? -0.110 9.848 0.963 1.00 86.25 272 ASP A CA 1
ATOM 2210 C C . ASP A 1 272 ? 0.061 10.768 -0.251 1.00 86.25 272 ASP A C 1
ATOM 2212 O O . ASP A 1 272 ? 0.988 10.599 -1.048 1.00 86.25 272 ASP A O 1
ATOM 2216 N N . HIS A 1 273 ? -0.848 11.726 -0.399 1.00 83.38 273 HIS A N 1
ATOM 2217 C CA . HIS A 1 273 ? -0.804 12.763 -1.419 1.00 83.38 273 HIS A CA 1
ATOM 2218 C C . HIS A 1 273 ? -1.343 14.078 -0.851 1.00 83.38 273 HIS A C 1
ATOM 2220 O O . HIS A 1 273 ? -2.457 14.125 -0.331 1.00 83.38 273 HIS A O 1
ATOM 2226 N N . VAL A 1 274 ? -0.549 15.145 -0.959 1.00 85.50 274 VAL A N 1
ATOM 2227 C CA . VAL A 1 274 ? -0.945 16.496 -0.535 1.00 85.50 274 VAL A CA 1
ATOM 2228 C C . VAL A 1 274 ? -1.868 17.098 -1.590 1.00 85.50 274 VAL A C 1
ATOM 2230 O O . VAL A 1 274 ? -1.443 17.294 -2.730 1.00 85.50 274 VAL A O 1
ATOM 2233 N N . ILE A 1 275 ? -3.096 17.421 -1.200 1.00 82.62 275 ILE A N 1
ATOM 2234 C CA . ILE A 1 275 ? -4.101 18.059 -2.051 1.00 82.62 275 ILE A CA 1
ATOM 2235 C C . ILE A 1 275 ? -3.928 19.576 -1.928 1.00 82.62 275 ILE A C 1
ATOM 2237 O O . ILE A 1 275 ? -3.898 20.113 -0.823 1.00 82.62 275 ILE A O 1
ATOM 2241 N N . ARG A 1 276 ? -3.748 20.262 -3.061 1.00 80.94 276 ARG A N 1
ATOM 2242 C CA . ARG A 1 276 ? -3.327 21.677 -3.095 1.00 80.94 276 ARG A CA 1
ATOM 2243 C C . ARG A 1 276 ? -4.397 22.642 -3.596 1.00 80.94 276 ARG A C 1
ATOM 2245 O O . ARG A 1 276 ? -4.206 23.847 -3.485 1.00 80.94 276 ARG A O 1
ATOM 2252 N N . ASP A 1 277 ? -5.475 22.126 -4.173 1.00 81.88 277 ASP A N 1
ATOM 2253 C CA . ASP A 1 277 ? -6.532 22.916 -4.793 1.00 81.88 277 ASP A CA 1
ATOM 2254 C C . ASP A 1 277 ? -7.888 22.203 -4.698 1.00 81.88 277 ASP A C 1
ATOM 2256 O O . ASP A 1 277 ? -7.951 20.973 -4.619 1.00 81.88 277 ASP A O 1
ATOM 2260 N N . GLU A 1 278 ? -8.964 22.990 -4.734 1.00 86.62 278 GLU A N 1
ATOM 2261 C CA . GLU A 1 278 ? -10.339 22.507 -4.557 1.00 86.62 278 GLU A CA 1
ATOM 2262 C C . GLU A 1 278 ? -10.762 21.526 -5.659 1.00 86.62 278 GLU A C 1
ATOM 2264 O O . GLU A 1 278 ? -11.392 20.511 -5.389 1.00 86.62 278 GLU A O 1
ATOM 2269 N N . LYS A 1 279 ? -10.346 21.757 -6.910 1.00 80.56 279 LYS A N 1
ATOM 2270 C CA . LYS A 1 279 ? -10.710 20.877 -8.030 1.00 80.56 279 LYS A CA 1
ATOM 2271 C C . LYS A 1 279 ? -10.103 19.484 -7.866 1.00 80.56 279 LYS A C 1
ATOM 2273 O O . LYS A 1 279 ? -10.734 18.479 -8.195 1.00 80.56 279 LYS A O 1
ATOM 2278 N N . SER A 1 280 ? -8.864 19.407 -7.385 1.00 76.50 280 SER A N 1
ATOM 2279 C CA . SER A 1 280 ? -8.230 18.138 -7.023 1.00 76.50 280 SER A CA 1
ATOM 2280 C C . SER A 1 280 ? -8.926 17.486 -5.827 1.00 76.50 280 SER A C 1
ATOM 2282 O O . SER A 1 280 ? -9.103 16.268 -5.827 1.00 76.50 280 SER A O 1
ATOM 2284 N N . LEU A 1 281 ? -9.353 18.278 -4.839 1.00 88.00 281 LEU A N 1
ATOM 2285 C CA . LEU A 1 281 ? -10.092 17.794 -3.674 1.00 88.00 281 LEU A CA 1
ATOM 2286 C C . LEU A 1 281 ? -11.418 17.138 -4.078 1.00 88.00 281 LEU A C 1
ATOM 2288 O O . LEU A 1 281 ? -11.654 15.984 -3.724 1.00 88.00 281 LEU A O 1
ATOM 2292 N N . GLU A 1 282 ? -12.235 17.818 -4.880 1.00 87.31 282 GLU A N 1
ATOM 2293 C CA . GLU A 1 282 ? -13.510 17.304 -5.396 1.00 87.31 282 GLU A CA 1
ATOM 2294 C C . GLU A 1 282 ? -13.335 15.992 -6.168 1.00 87.31 282 GLU A C 1
ATOM 2296 O O . GLU A 1 282 ? -14.034 15.016 -5.896 1.00 87.31 282 GLU A O 1
ATOM 2301 N N . LYS A 1 283 ? -12.342 15.918 -7.063 1.00 78.38 283 LYS A N 1
ATOM 2302 C CA . LYS A 1 283 ? -12.035 14.686 -7.811 1.00 78.38 283 LYS A CA 1
ATOM 2303 C C . LYS A 1 283 ? -11.643 13.523 -6.909 1.00 78.38 283 LYS A C 1
ATOM 2305 O O . LYS A 1 283 ? -11.986 12.380 -7.194 1.00 78.38 283 LYS A O 1
ATOM 2310 N N . ILE A 1 284 ? -10.887 13.791 -5.846 1.00 81.56 284 ILE A N 1
ATOM 2311 C CA . ILE A 1 284 ? -10.490 12.752 -4.894 1.00 81.56 284 ILE A CA 1
ATOM 2312 C C . ILE A 1 284 ? -11.703 12.304 -4.075 1.00 81.56 284 ILE A C 1
ATOM 2314 O O . ILE A 1 284 ? -11.878 11.102 -3.892 1.00 81.56 284 ILE A O 1
ATOM 2318 N N . ARG A 1 285 ? -12.574 13.223 -3.635 1.00 93.12 285 ARG A N 1
ATOM 2319 C CA . ARG A 1 285 ? -13.839 12.865 -2.968 1.00 93.12 285 ARG A CA 1
ATOM 2320 C C . ARG A 1 285 ? -14.700 11.970 -3.864 1.00 93.12 285 ARG A C 1
ATOM 2322 O O . ARG A 1 285 ? -15.136 10.912 -3.415 1.00 93.12 285 ARG A O 1
ATOM 2329 N N . GLU A 1 286 ? -14.865 12.342 -5.134 1.00 81.06 286 GLU A N 1
ATOM 2330 C CA . GLU A 1 286 ? -15.594 11.551 -6.133 1.00 81.06 286 GLU A CA 1
ATOM 2331 C C . GLU A 1 286 ? -14.959 10.166 -6.336 1.00 81.06 286 GLU A C 1
ATOM 2333 O O . GLU A 1 286 ? -15.655 9.150 -6.301 1.00 81.06 286 GLU A O 1
ATOM 2338 N N . TYR A 1 287 ? -13.631 10.101 -6.490 1.00 86.44 287 TYR A N 1
ATOM 2339 C CA . TYR A 1 287 ? -12.898 8.837 -6.592 1.00 86.44 287 TYR A CA 1
ATOM 2340 C C . TYR A 1 287 ? -13.173 7.923 -5.392 1.00 86.44 287 TYR A C 1
ATOM 2342 O O . TYR A 1 287 ? -13.474 6.745 -5.577 1.00 86.44 287 TYR A O 1
ATOM 2350 N N . ILE A 1 288 ? -13.097 8.460 -4.170 1.00 88.56 288 ILE A N 1
ATOM 2351 C CA . ILE A 1 288 ? -13.316 7.698 -2.935 1.00 88.56 288 ILE A CA 1
ATOM 2352 C C . ILE A 1 288 ? -14.748 7.157 -2.882 1.00 88.56 288 ILE A C 1
ATOM 2354 O O . ILE A 1 288 ? -14.941 5.975 -2.605 1.00 88.56 288 ILE A O 1
ATOM 2358 N N . GLN A 1 289 ? -15.746 7.995 -3.174 1.00 92.50 289 GLN A N 1
ATOM 2359 C CA . GLN A 1 289 ? -17.160 7.605 -3.144 1.00 92.50 289 GLN A CA 1
ATOM 2360 C C . GLN A 1 289 ? -17.491 6.533 -4.187 1.00 92.50 289 GLN A C 1
ATOM 2362 O O . GLN A 1 289 ? -18.246 5.606 -3.901 1.00 92.50 289 GLN A O 1
ATOM 2367 N N . ASN A 1 290 ? -16.889 6.623 -5.373 1.00 87.69 290 ASN A N 1
ATOM 2368 C CA . ASN A 1 290 ? -17.115 5.678 -6.464 1.00 87.69 290 ASN A CA 1
ATOM 2369 C C . ASN A 1 290 ? -16.261 4.405 -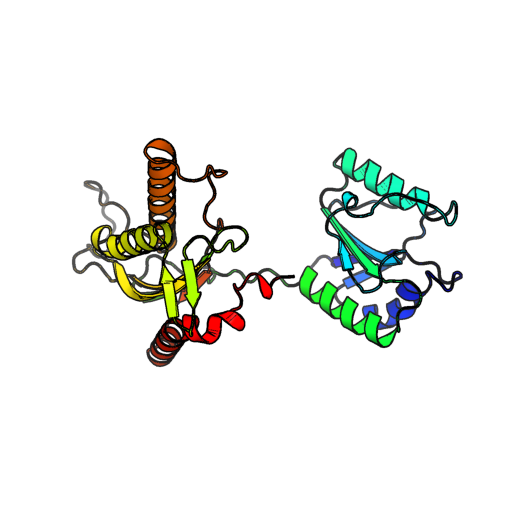6.361 1.00 87.69 290 ASN A C 1
ATOM 2371 O O . ASN A 1 290 ? -16.474 3.462 -7.126 1.00 87.69 290 ASN A O 1
ATOM 2375 N N . ASN A 1 291 ? -15.303 4.335 -5.432 1.00 89.25 291 ASN A N 1
ATOM 2376 C CA . ASN A 1 291 ? -14.372 3.213 -5.345 1.00 89.25 291 ASN A CA 1
ATOM 2377 C C . ASN A 1 291 ? -15.062 1.844 -5.123 1.00 89.25 291 ASN A C 1
ATOM 2379 O O . ASN A 1 291 ? -14.715 0.899 -5.834 1.00 89.25 291 ASN A O 1
ATOM 2383 N N . PRO A 1 292 ? -16.103 1.713 -4.270 1.00 92.44 292 PRO A N 1
ATOM 2384 C CA . PRO A 1 292 ? -16.896 0.485 -4.175 1.00 92.44 292 PRO A CA 1
ATOM 2385 C C . PRO A 1 292 ? -17.483 0.014 -5.514 1.00 92.44 292 PRO A C 1
ATOM 2387 O O . PRO A 1 292 ? -17.389 -1.170 -5.840 1.00 92.44 292 PRO A O 1
ATOM 2390 N N . LEU A 1 293 ? -18.012 0.930 -6.334 1.00 89.75 293 LEU A N 1
ATOM 2391 C CA . LEU A 1 293 ? -18.541 0.613 -7.668 1.00 89.75 293 LEU A CA 1
ATOM 2392 C C . LEU A 1 293 ? -17.439 0.132 -8.618 1.00 89.75 293 LEU A C 1
ATOM 2394 O O . LEU A 1 293 ? -17.681 -0.705 -9.486 1.00 89.75 293 LEU A O 1
ATOM 2398 N N . GLN A 1 294 ? -16.223 0.642 -8.435 1.00 87.62 294 GLN A N 1
ATOM 2399 C CA . GLN A 1 294 ? -15.055 0.341 -9.257 1.00 87.62 294 GLN A CA 1
ATOM 2400 C C . GLN A 1 294 ? -14.161 -0.759 -8.665 1.00 87.62 294 GLN A C 1
ATOM 2402 O O . GLN A 1 294 ? -13.044 -0.943 -9.140 1.00 87.62 294 GLN A O 1
ATOM 2407 N N . TRP A 1 295 ? -14.628 -1.534 -7.675 1.00 90.44 295 TRP A N 1
ATOM 2408 C CA . TRP A 1 295 ? -13.796 -2.515 -6.962 1.00 90.44 295 TRP A CA 1
ATOM 2409 C C . TRP A 1 295 ? -13.079 -3.514 -7.882 1.00 90.44 295 TRP A C 1
ATOM 2411 O O . TRP A 1 295 ? -11.907 -3.826 -7.678 1.00 90.44 295 TRP A O 1
ATOM 2421 N N . GLU A 1 296 ? -13.743 -4.013 -8.925 1.00 84.56 296 GLU A N 1
ATOM 2422 C CA . GLU A 1 296 ? -13.121 -4.952 -9.873 1.00 84.56 296 GLU A CA 1
ATOM 2423 C C . GLU A 1 296 ? -12.020 -4.292 -10.733 1.00 84.56 296 GLU A C 1
ATOM 2425 O O . GLU A 1 296 ? -11.150 -4.987 -11.255 1.00 84.56 296 GLU A O 1
ATOM 2430 N N . LEU A 1 297 ? -12.017 -2.957 -10.840 1.00 79.38 297 LEU A N 1
ATOM 2431 C CA . LEU A 1 297 ? -11.009 -2.139 -11.526 1.00 79.38 297 LEU A CA 1
ATOM 2432 C C . LEU A 1 297 ? -10.037 -1.441 -10.563 1.00 79.38 297 LEU A C 1
ATOM 2434 O O . LEU A 1 297 ? -9.172 -0.687 -11.014 1.00 79.38 297 LEU A O 1
ATOM 2438 N N . ASP A 1 298 ? -10.136 -1.702 -9.264 1.00 80.44 298 ASP A N 1
ATOM 2439 C CA . ASP A 1 298 ? -9.302 -1.083 -8.239 1.00 80.44 298 ASP A CA 1
ATOM 2440 C C . ASP A 1 298 ? -7.862 -1.629 -8.275 1.00 80.44 298 ASP A C 1
ATOM 2442 O O . ASP A 1 298 ? -7.641 -2.818 -8.522 1.00 80.44 298 ASP A O 1
ATOM 2446 N N . GLU A 1 299 ? -6.848 -0.776 -8.106 1.00 77.06 299 GLU A N 1
ATOM 2447 C CA . GLU A 1 299 ? -5.432 -1.187 -8.187 1.00 77.06 299 GLU A CA 1
ATOM 2448 C C . GLU A 1 299 ? -5.004 -2.096 -7.028 1.00 77.06 299 GLU A C 1
ATOM 2450 O O . GLU A 1 299 ? -4.101 -2.922 -7.181 1.00 77.06 299 GLU A O 1
ATOM 2455 N N . GLU A 1 300 ? -5.667 -1.980 -5.880 1.00 84.56 300 GLU A N 1
ATOM 2456 C CA . GLU A 1 300 ? -5.390 -2.752 -4.677 1.00 84.56 300 GLU A CA 1
ATOM 2457 C C . GLU A 1 300 ? -6.206 -4.054 -4.625 1.00 84.56 300 GLU A C 1
ATOM 2459 O O . GLU A 1 300 ? -6.027 -4.856 -3.700 1.00 84.56 300 GLU A O 1
ATOM 2464 N N . ASN A 1 301 ? -7.053 -4.326 -5.627 1.00 86.19 301 ASN A N 1
ATOM 2465 C CA . ASN A 1 301 ? -7.798 -5.577 -5.737 1.00 86.19 301 ASN A CA 1
ATOM 2466 C C . ASN A 1 301 ? -6.843 -6.782 -5.911 1.00 86.19 301 ASN A C 1
ATOM 2468 O O . ASN A 1 301 ? -6.080 -6.836 -6.884 1.00 86.19 301 ASN A O 1
ATOM 2472 N N . PRO A 1 302 ? -6.908 -7.808 -5.037 1.00 86.00 302 PRO A N 1
ATOM 2473 C CA . PRO A 1 302 ? -6.016 -8.967 -5.102 1.00 86.00 302 PRO A CA 1
ATOM 2474 C C . PRO A 1 302 ? -6.085 -9.732 -6.423 1.00 86.00 302 PRO A C 1
ATOM 2476 O O . PRO A 1 302 ? -5.079 -10.286 -6.852 1.00 86.00 302 PRO A O 1
ATOM 2479 N N . LYS A 1 303 ? -7.239 -9.736 -7.105 1.00 83.25 303 LYS A N 1
ATOM 2480 C CA . LYS A 1 303 ? -7.402 -10.414 -8.402 1.00 83.25 303 LYS A CA 1
ATOM 2481 C C . LYS A 1 303 ? -6.544 -9.792 -9.511 1.00 83.25 303 LYS A C 1
ATOM 2483 O O . LYS A 1 303 ? -6.284 -10.445 -10.519 1.00 83.25 303 LYS A O 1
ATOM 2488 N N . ARG A 1 304 ? -6.116 -8.535 -9.352 1.00 75.19 304 ARG A N 1
ATOM 2489 C CA . ARG A 1 304 ? -5.323 -7.800 -10.352 1.00 75.19 304 ARG A CA 1
ATOM 2490 C C . ARG A 1 304 ? -3.821 -7.869 -10.105 1.00 75.19 304 ARG A C 1
ATOM 2492 O O . ARG A 1 304 ? -3.037 -7.522 -10.988 1.00 75.19 304 ARG A O 1
ATOM 2499 N N . ILE A 1 305 ? -3.413 -8.341 -8.933 1.00 62.06 305 ILE A N 1
ATOM 2500 C CA . ILE A 1 305 ? -2.017 -8.371 -8.514 1.00 62.06 305 ILE A CA 1
ATOM 2501 C C . ILE A 1 305 ? -1.507 -9.792 -8.732 1.00 62.06 305 ILE A C 1
ATOM 2503 O O . ILE A 1 305 ? -1.770 -10.689 -7.937 1.00 62.06 305 ILE A O 1
ATOM 2507 N N . LYS A 1 306 ? -0.847 -9.979 -9.880 1.00 43.72 306 LYS A N 1
ATOM 2508 C CA . LYS A 1 306 ? -0.184 -11.227 -10.281 1.00 43.72 306 LYS A CA 1
ATOM 2509 C C . LYS A 1 306 ? 1.114 -11.451 -9.516 1.00 43.72 306 LYS A C 1
ATOM 2511 O O . LYS A 1 306 ? 1.864 -10.462 -9.349 1.00 43.72 306 LYS A O 1
#

Sequence (306 aa):
MALKTIYVFGNSDLEIDSLPIKILPNLRTLFSEIDFKVLDPNEEWDVPKNLLVIDTVLGIHKIIVFDDLKKFLPAPHVSMHDFDAYANLRYLQKLGKLKNIKIIGIPPNFPEKLALNQISDAINKIFKKRKKMRLPDFDYSKAGYYFVTICVKDRKCLFGEVKGGEIRLNQFGKIVNQHWLEISATYKNIVLDTYVIMPNHIHGIIIIDEIVGAPLVGARDQSDRVGTRPTPTLPDVVGNFKSMVVNSYIEKVKKEDWPKFNKHIFQRTFYDHVIRDEKSLEKIREYIQNNPLQWELDEENPKRIK

Radius of gyration: 26.03 Å; chains: 1; bounding box: 59×68×62 Å

Foldseek 3Di:
DPQAEEEEEFDCVDQQGNLSVVCVVVVCVVCVSHHYHYDQLPDDDDDALAYHYETEDEPDDAWDKDWDLVVPDDDDDDDPRPPRSSVVVVVCVVVSRHNTYIYGYDYTPDDNVVCNVVVVVVVCVVPVPPPPLDDPPDFQLDFAKKKKKWFWVLQAQQQAAQDPLDGDGDPLVVQLVVLVVCLCVVAVQWDWDAKDDHSTMIITMIGGHDDPPDPPPPDDDPDDDPDDDDRQGPCNSVVVSLVSSLVVLVVCVVVHVHDDDPSGTTDPDMRMDTDDDPVSVVVSNVCRVSCSVCVVVDPSNSVNPD

pLDDT: mean 80.46, std 16.79, range [33.31, 98.62]

Secondary structure (DSSP, 8-state):
-PPEEEEE---TT-GGG-HHHHTHHHHHHH-TTEEEEE--TTS-----SEEEEEEE-TT-SS-EEES-GGGS-----S-TTSHHHHHHHHHHHHTTS--EEEEEEEPTT--HHHHHHHHHHHHHHHH-----SSPTT--TTSSEEEEEEEEBGGG---SEEEETTEEEE-HHHHHHHHHHHHHHHH-TTEEEEEEEE-SSEEEEEEEEPP-TT---S-----S----PPPPPPHHHHHHHHHHHHHHHHHHHHHHS-PPP--S--B-SS-EEEEE-SHHHHHHHHHHHHHTTTTGGG-TT-GGG--